Protein AF-0000000076531557 (afdb_homodimer)

Organism: Gulo gulo (NCBI:txid48420)

Radius of gyration: 22.62 Å; Cα contacts (8 Å, |Δi|>4): 477; chains: 2; bounding box: 57×67×46 Å

Structure (mmCIF, N/CA/C/O backbone):
data_AF-0000000076531557-model_v1
#
loop_
_entity.id
_entity.type
_entity.pdbx_description
1 polymer 'EXPERA domain-containing protein'
#
loop_
_atom_site.group_PDB
_atom_site.id
_atom_site.type_symbol
_atom_site.label_atom_id
_atom_site.label_alt_id
_atom_site.label_comp_id
_atom_site.label_asym_id
_atom_site.label_entity_id
_atom_site.label_seq_id
_atom_site.pdbx_PDB_ins_code
_atom_site.Cartn_x
_atom_site.Cartn_y
_atom_site.Cartn_z
_atom_site.occupancy
_atom_site.B_iso_or_equiv
_atom_site.auth_seq_id
_atom_site.auth_comp_id
_atom_site.auth_asym_id
_atom_site.auth_atom_id
_atom_site.pdbx_PDB_model_num
ATOM 1 N N . MET A 1 1 ? 28.25 -2.268 -2.994 1 77.38 1 MET A N 1
ATOM 2 C CA . MET A 1 1 ? 27.281 -1.419 -3.676 1 77.38 1 MET A CA 1
ATOM 3 C C . MET A 1 1 ? 26.266 -0.854 -2.689 1 77.38 1 MET A C 1
ATOM 5 O O . MET A 1 1 ? 26.094 0.363 -2.594 1 77.38 1 MET A O 1
ATOM 9 N N . CYS A 1 2 ? 25.719 -1.695 -1.823 1 78.5 2 CYS A N 1
ATOM 10 C CA . CYS A 1 2 ? 24.766 -1.213 -0.829 1 78.5 2 CYS A CA 1
ATOM 11 C C . CYS A 1 2 ? 25.422 -0.21 0.113 1 78.5 2 CYS A C 1
ATOM 13 O O . CYS A 1 2 ? 24.844 0.822 0.435 1 78.5 2 CYS A O 1
ATOM 15 N N . ALA A 1 3 ? 26.625 -0.501 0.45 1 83.69 3 ALA A N 1
ATOM 16 C CA . ALA A 1 3 ? 27.359 0.407 1.332 1 83.69 3 ALA A CA 1
ATOM 17 C C . ALA A 1 3 ? 27.656 1.729 0.631 1 83.69 3 ALA A C 1
ATOM 19 O O . ALA A 1 3 ? 27.562 2.797 1.24 1 83.69 3 ALA A O 1
ATOM 20 N N . ALA A 1 4 ? 28.016 1.609 -0.592 1 89.31 4 ALA A N 1
ATOM 21 C CA . ALA A 1 4 ? 28.297 2.814 -1.371 1 89.31 4 ALA A CA 1
ATOM 22 C C . ALA A 1 4 ? 27.047 3.678 -1.496 1 89.31 4 ALA A C 1
ATOM 24 O O . ALA A 1 4 ? 27.109 4.906 -1.408 1 89.31 4 ALA A O 1
ATOM 25 N N . LEU A 1 5 ? 25.953 3.111 -1.648 1 90.19 5 LEU A N 1
ATOM 26 C CA . LEU A 1 5 ? 24.688 3.85 -1.763 1 90.19 5 LEU A CA 1
ATOM 27 C C . LEU A 1 5 ? 24.312 4.48 -0.428 1 90.19 5 LEU A C 1
ATOM 29 O O . LEU A 1 5 ? 23.781 5.59 -0.391 1 90.19 5 LEU A O 1
ATOM 33 N N . LEU A 1 6 ? 24.594 3.703 0.575 1 90.88 6 LEU A N 1
ATOM 34 C CA . LEU A 1 6 ? 24.328 4.254 1.899 1 90.88 6 LEU A CA 1
ATOM 35 C C . LEU A 1 6 ? 25.188 5.488 2.156 1 90.88 6 LEU A C 1
ATOM 37 O O . LEU A 1 6 ? 24.688 6.5 2.662 1 90.88 6 LEU A O 1
ATOM 41 N N . LEU A 1 7 ? 26.438 5.387 1.773 1 94.31 7 LEU A N 1
ATOM 42 C CA . LEU A 1 7 ? 27.344 6.52 1.943 1 94.31 7 LEU A CA 1
ATOM 43 C C . LEU A 1 7 ? 26.906 7.699 1.083 1 94.31 7 LEU A C 1
ATOM 45 O O . LEU A 1 7 ? 26.938 8.844 1.533 1 94.31 7 LEU A O 1
ATOM 49 N N . ALA A 1 8 ? 26.547 7.434 -0.073 1 94.88 8 ALA A N 1
ATOM 50 C CA . ALA A 1 8 ? 26.062 8.484 -0.964 1 94.88 8 ALA A CA 1
ATOM 51 C C . ALA A 1 8 ? 24.781 9.125 -0.413 1 94.88 8 ALA A C 1
ATOM 53 O O . ALA A 1 8 ? 24.625 10.344 -0.457 1 94.88 8 ALA A O 1
ATOM 54 N N . GLY A 1 9 ? 23.859 8.312 0.083 1 94.88 9 GLY A N 1
ATOM 55 C CA . GLY A 1 9 ? 22.656 8.82 0.705 1 94.88 9 GLY A CA 1
ATOM 56 C C . GLY A 1 9 ? 22.922 9.695 1.915 1 94.88 9 GLY A C 1
ATOM 57 O O . GLY A 1 9 ? 22.297 10.742 2.088 1 94.88 9 GLY A O 1
ATOM 58 N N . CYS A 1 10 ? 23.891 9.266 2.65 1 95.38 10 CYS A N 1
ATOM 59 C CA . CYS A 1 10 ? 24.266 10.047 3.822 1 95.38 10 CYS A CA 1
ATOM 60 C C . CYS A 1 10 ? 24.844 11.391 3.418 1 95.38 10 CYS A C 1
ATOM 62 O O . CYS A 1 10 ? 24.453 12.43 3.955 1 95.38 10 CYS A O 1
ATOM 64 N N . ALA A 1 11 ? 25.734 11.359 2.486 1 96.44 11 ALA A N 1
ATOM 65 C CA . ALA A 1 11 ? 26.359 12.594 2.031 1 96.44 11 ALA A CA 1
ATOM 66 C C . ALA A 1 11 ? 25.328 13.562 1.447 1 96.44 11 ALA A C 1
ATOM 68 O O . ALA A 1 11 ? 25.312 14.742 1.794 1 96.44 11 ALA A O 1
ATOM 69 N N . LEU A 1 12 ? 24.453 13.086 0.653 1 96.56 12 LEU A N 1
ATOM 70 C CA . LEU A 1 12 ? 23.438 13.914 0.018 1 96.56 12 LEU A CA 1
ATOM 71 C C . LEU A 1 12 ? 22.438 14.43 1.049 1 96.56 12 LEU A C 1
ATOM 73 O O . LEU A 1 12 ? 22.078 15.609 1.037 1 96.56 12 LEU A O 1
ATOM 77 N N . GLY A 1 13 ? 22.031 13.539 1.882 1 96.62 13 GLY A N 1
ATOM 78 C CA . GLY A 1 13 ? 21.062 13.93 2.902 1 96.62 13 GLY A CA 1
ATOM 79 C C . GLY A 1 13 ? 21.594 14.984 3.85 1 96.62 13 GLY A C 1
ATOM 80 O O . GLY A 1 13 ? 20.891 15.93 4.195 1 96.62 13 GLY A O 1
ATOM 81 N N . LEU A 1 14 ? 22.844 14.789 4.223 1 96 14 LEU A N 1
ATOM 82 C CA . LEU A 1 14 ? 23.453 15.75 5.133 1 96 14 LEU A CA 1
ATOM 83 C C . LEU A 1 14 ? 23.656 17.094 4.445 1 96 14 LEU A C 1
ATOM 85 O O . LEU A 1 14 ? 23.5 18.141 5.07 1 96 14 LEU A O 1
ATOM 89 N N . ARG A 1 15 ? 23.953 17.062 3.246 1 97.19 15 ARG A N 1
ATOM 90 C CA . ARG A 1 15 ? 24.109 18.312 2.492 1 97.19 15 ARG A CA 1
ATOM 91 C C . ARG A 1 15 ? 22.781 19.047 2.348 1 97.19 15 ARG A C 1
ATOM 93 O O . ARG A 1 15 ? 22.703 20.25 2.566 1 97.19 15 ARG A O 1
ATOM 100 N N . LEU A 1 16 ? 21.75 18.344 2.059 1 96.25 16 LEU A N 1
ATOM 101 C CA . LEU A 1 16 ? 20.422 18.938 1.851 1 96.25 16 LEU A CA 1
ATOM 102 C C . LEU A 1 16 ? 19.812 19.375 3.174 1 96.25 16 LEU A C 1
ATOM 104 O O . LEU A 1 16 ? 18.938 20.266 3.195 1 96.25 16 LEU A O 1
ATOM 108 N N . GLY A 1 17 ? 20.25 18.75 4.168 1 95.19 17 GLY A N 1
ATOM 109 C CA . GLY A 1 17 ? 19.672 19.016 5.473 1 95.19 17 GLY A CA 1
ATOM 110 C C . GLY A 1 17 ? 20.422 20.094 6.242 1 95.19 17 GLY A C 1
ATOM 111 O O . GLY A 1 17 ? 20.141 20.328 7.418 1 95.19 17 GLY A O 1
ATOM 112 N N . ARG A 1 18 ? 21.344 20.734 5.57 1 94.31 18 ARG A N 1
ATOM 113 C CA . ARG A 1 18 ? 22.078 21.797 6.25 1 94.31 18 ARG A CA 1
ATOM 114 C C . ARG A 1 18 ? 21.141 22.891 6.75 1 94.31 18 ARG A C 1
ATOM 116 O O . ARG A 1 18 ? 20.297 23.375 5.996 1 94.31 18 ARG A O 1
ATOM 123 N N . GLY A 1 19 ? 21.203 23.188 8.047 1 93.06 19 GLY A N 1
ATOM 124 C CA . GLY A 1 19 ? 20.391 24.234 8.641 1 93.06 19 GLY A CA 1
ATOM 125 C C . GLY A 1 19 ? 19.062 23.719 9.18 1 93.06 19 GLY A C 1
ATOM 126 O O . GLY A 1 19 ? 18.266 24.484 9.734 1 93.06 19 GLY A O 1
ATOM 127 N N . ARG A 1 20 ? 18.844 22.516 8.961 1 94.12 20 ARG A N 1
ATOM 128 C CA . ARG A 1 20 ? 17.594 21.922 9.453 1 94.12 20 ARG A CA 1
ATOM 129 C C . ARG A 1 20 ? 17.828 21.219 10.789 1 94.12 20 ARG A C 1
ATOM 131 O O . ARG A 1 20 ? 18.969 21 11.195 1 94.12 20 ARG A O 1
ATOM 138 N N . GLY A 1 21 ? 16.781 20.891 11.484 1 94 21 GLY A N 1
ATOM 139 C CA . GLY A 1 21 ? 16.859 20.156 12.734 1 94 21 GLY A CA 1
ATOM 140 C C . GLY A 1 21 ? 17.328 18.734 12.547 1 94 21 GLY A C 1
ATOM 141 O O . GLY A 1 21 ? 17.312 18.203 11.43 1 94 21 GLY A O 1
ATOM 142 N N . PRO A 1 22 ? 17.75 18.078 13.57 1 94.75 22 PRO A N 1
ATOM 143 C CA . PRO A 1 22 ? 18.312 16.734 13.477 1 94.75 22 PRO A CA 1
ATOM 144 C C . PRO A 1 22 ? 17.328 15.711 12.922 1 94.75 22 PRO A C 1
ATOM 146 O O . PRO A 1 22 ? 17.719 14.805 12.195 1 94.75 22 PRO A O 1
ATOM 149 N N . ALA A 1 23 ? 16.109 15.836 13.352 1 94.12 23 ALA A N 1
ATOM 150 C CA . ALA A 1 23 ? 15.102 14.891 12.867 1 94.12 23 ALA A CA 1
ATOM 151 C C . ALA A 1 23 ? 14.953 14.977 11.352 1 94.12 23 ALA A C 1
ATOM 153 O O . ALA A 1 23 ? 14.977 13.953 10.656 1 94.12 23 ALA A O 1
ATOM 154 N N . ASP A 1 24 ? 14.836 16.172 10.875 1 96.06 24 ASP A N 1
ATOM 155 C CA . ASP A 1 24 ? 14.68 16.359 9.438 1 96.06 24 ASP A CA 1
ATOM 156 C C . ASP A 1 24 ? 15.938 15.945 8.688 1 96.06 24 ASP A C 1
ATOM 158 O O . ASP A 1 24 ? 15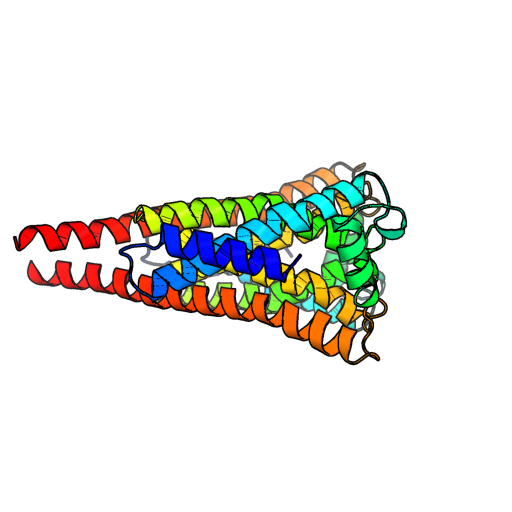.859 15.422 7.57 1 96.06 24 ASP A O 1
ATOM 162 N N . ARG A 1 25 ? 17.062 16.156 9.258 1 96.56 25 ARG A N 1
ATOM 163 C CA . ARG A 1 25 ? 18.312 15.727 8.641 1 96.56 25 ARG A CA 1
ATOM 164 C C . ARG A 1 25 ? 18.344 14.211 8.5 1 96.56 25 ARG A C 1
ATOM 166 O O . ARG A 1 25 ? 18.75 13.688 7.461 1 96.56 25 ARG A O 1
ATOM 173 N N . GLY A 1 26 ? 17.969 13.555 9.586 1 97.12 26 GLY A N 1
ATOM 174 C CA . GLY A 1 26 ? 17.906 12.102 9.531 1 97.12 26 GLY A CA 1
ATOM 175 C C . GLY A 1 26 ? 16.938 11.594 8.477 1 97.12 26 GLY A C 1
ATOM 176 O O . GLY A 1 26 ? 17.234 10.633 7.766 1 97.12 26 GLY A O 1
ATOM 177 N N . VAL A 1 27 ? 15.758 12.234 8.414 1 98.25 27 VAL A N 1
ATOM 178 C CA . VAL A 1 27 ? 14.758 11.852 7.426 1 98.25 27 VAL A CA 1
ATOM 179 C C . VAL A 1 27 ? 15.32 12.039 6.02 1 98.25 27 VAL A C 1
ATOM 181 O O . VAL A 1 27 ? 15.133 11.18 5.148 1 98.25 27 VAL A O 1
ATOM 184 N N . LEU A 1 28 ? 16.031 13.133 5.816 1 98.5 28 LEU A N 1
ATOM 185 C CA . LEU A 1 28 ? 16.594 13.422 4.5 1 98.5 28 LEU A CA 1
ATOM 186 C C . LEU A 1 28 ? 17.656 12.398 4.133 1 98.5 28 LEU A C 1
ATOM 188 O O . LEU A 1 28 ? 17.75 11.984 2.973 1 98.5 28 LEU A O 1
ATOM 192 N N . VAL A 1 29 ? 18.438 12.008 5.07 1 98.06 29 VAL A N 1
ATOM 193 C CA . VAL A 1 29 ? 19.438 10.969 4.828 1 98.06 29 VAL A CA 1
ATOM 194 C C . VAL A 1 29 ? 18.734 9.688 4.379 1 98.06 29 VAL A C 1
ATOM 196 O O . VAL A 1 29 ? 19.125 9.078 3.373 1 98.06 29 VAL A O 1
ATOM 199 N N . TRP A 1 30 ? 17.766 9.312 5.047 1 98.19 30 TRP A N 1
ATOM 200 C CA . TRP A 1 30 ? 17.031 8.102 4.699 1 98.19 30 TRP A CA 1
ATOM 201 C C . TRP A 1 30 ? 16.406 8.219 3.311 1 98.19 30 TRP A C 1
ATOM 203 O O . TRP A 1 30 ? 16.484 7.289 2.504 1 98.19 30 TRP A O 1
ATOM 213 N N . LEU A 1 31 ? 15.75 9.336 3.078 1 98.69 31 LEU A N 1
ATOM 214 C CA . LEU A 1 31 ? 15.031 9.523 1.82 1 98.69 31 LEU A CA 1
ATOM 215 C C . LEU A 1 31 ? 16 9.516 0.639 1 98.69 31 LEU A C 1
ATOM 217 O O . LEU A 1 31 ? 15.656 9.023 -0.44 1 98.69 31 LEU A O 1
ATOM 221 N N . CYS A 1 32 ? 17.141 10.094 0.848 1 98.25 32 CYS A N 1
ATOM 222 C CA . CYS A 1 32 ? 18.141 10.039 -0.21 1 98.25 32 CYS A CA 1
ATOM 223 C C . CYS A 1 32 ? 18.578 8.609 -0.476 1 98.25 32 CYS A C 1
ATOM 225 O O . CYS A 1 32 ? 18.656 8.18 -1.629 1 98.25 32 CYS A O 1
ATOM 227 N N . TYR A 1 33 ? 18.922 7.926 0.538 1 97.81 33 TYR A N 1
ATOM 228 C CA . TYR A 1 33 ? 19.266 6.512 0.4 1 97.81 33 TYR A CA 1
ATOM 229 C C . TYR A 1 33 ? 18.125 5.738 -0.248 1 97.81 33 TYR A C 1
ATOM 231 O O . TYR A 1 33 ? 18.344 4.918 -1.14 1 97.81 33 TYR A O 1
ATOM 239 N N . ASP A 1 34 ? 16.953 5.973 0.203 1 98 34 ASP A N 1
ATOM 240 C CA . ASP A 1 34 ? 15.734 5.355 -0.301 1 98 34 ASP A CA 1
ATOM 241 C C . ASP A 1 34 ? 15.586 5.57 -1.806 1 98 34 ASP A C 1
ATOM 243 O O . ASP A 1 34 ? 15.398 4.617 -2.561 1 98 34 ASP A O 1
ATOM 247 N N . ALA A 1 35 ? 15.648 6.785 -2.205 1 98.19 35 ALA A N 1
ATOM 248 C CA . ALA A 1 35 ? 15.555 7.117 -3.623 1 98.19 35 ALA A CA 1
ATOM 249 C C . ALA A 1 35 ? 16.641 6.406 -4.43 1 98.19 35 ALA A C 1
ATOM 251 O O . ALA A 1 35 ? 16.375 5.875 -5.508 1 98.19 35 ALA A O 1
ATOM 252 N N . LEU A 1 36 ? 17.828 6.387 -3.908 1 97.5 36 LEU A N 1
ATOM 253 C CA . LEU A 1 36 ? 18.938 5.734 -4.59 1 97.5 36 LEU A CA 1
ATOM 254 C C . LEU A 1 36 ? 18.688 4.242 -4.746 1 97.5 36 LEU A C 1
ATOM 256 O O . LEU A 1 36 ? 18.938 3.668 -5.805 1 97.5 36 LEU A O 1
ATOM 260 N N . VAL A 1 37 ? 18.188 3.625 -3.754 1 96.62 37 VAL A N 1
ATOM 261 C CA . VAL A 1 37 ? 17.891 2.197 -3.818 1 96.62 37 VAL A CA 1
ATOM 262 C C . VAL A 1 37 ? 16.828 1.94 -4.883 1 96.62 37 VAL A C 1
ATOM 264 O O . VAL A 1 37 ? 16.953 1.026 -5.699 1 96.62 37 VAL A O 1
ATOM 267 N N . HIS A 1 38 ? 15.766 2.729 -4.922 1 97.88 38 HIS A N 1
ATOM 268 C CA . HIS A 1 38 ? 14.672 2.523 -5.863 1 97.88 38 HIS A CA 1
ATOM 269 C C . HIS A 1 38 ? 15.141 2.727 -7.301 1 97.88 38 HIS A C 1
ATOM 271 O O . HIS A 1 38 ? 14.859 1.9 -8.172 1 97.88 38 HIS A O 1
ATOM 277 N N . PHE A 1 39 ? 15.891 3.695 -7.512 1 97.69 39 PHE A N 1
ATOM 278 C CA . PHE A 1 39 ? 16.219 4.023 -8.891 1 97.69 39 PHE A CA 1
ATOM 279 C C . PHE A 1 39 ? 17.484 3.285 -9.336 1 97.69 39 PHE A C 1
ATOM 281 O O . PHE A 1 39 ? 17.531 2.74 -10.438 1 97.69 39 PHE A O 1
ATOM 288 N N . ALA A 1 40 ? 18.531 3.213 -8.508 1 96 40 ALA A N 1
ATOM 289 C CA . ALA A 1 40 ? 19.844 2.709 -8.938 1 96 40 ALA A CA 1
ATOM 290 C C . ALA A 1 40 ? 19.938 1.199 -8.742 1 96 40 ALA A C 1
ATOM 292 O O . ALA A 1 40 ? 20.719 0.528 -9.422 1 96 40 ALA A O 1
ATOM 293 N N . LEU A 1 41 ? 19.156 0.646 -7.887 1 95.69 41 LEU A N 1
ATOM 294 C CA . LEU A 1 41 ? 19.203 -0.797 -7.676 1 95.69 41 LEU A CA 1
ATOM 295 C C . LEU A 1 41 ? 17.953 -1.471 -8.242 1 95.69 41 LEU A C 1
ATOM 297 O O . LEU A 1 41 ? 18.062 -2.322 -9.133 1 95.69 41 LEU A O 1
ATOM 301 N N . GLU A 1 42 ? 16.844 -1.047 -7.824 1 96.81 42 GLU A N 1
ATOM 302 C CA . GLU A 1 42 ? 15.602 -1.715 -8.227 1 96.81 42 GLU A CA 1
ATOM 303 C C . GLU A 1 42 ? 15.25 -1.386 -9.672 1 96.81 42 GLU A C 1
ATOM 305 O O . GLU A 1 42 ? 14.656 -2.209 -10.375 1 96.81 42 GLU A O 1
ATOM 310 N N . GLY A 1 43 ? 15.57 -0.173 -10.055 1 97.5 43 GLY A N 1
ATOM 311 C CA . GLY A 1 43 ? 15.352 0.18 -11.453 1 97.5 43 GLY A CA 1
ATOM 312 C C . GLY A 1 43 ? 16.016 -0.785 -12.422 1 97.5 43 GLY A C 1
ATOM 313 O O . GLY A 1 43 ? 15.344 -1.397 -13.25 1 97.5 43 GLY A O 1
ATOM 314 N N . PRO A 1 44 ? 17.312 -0.968 -12.281 1 96.38 44 PRO A N 1
ATOM 315 C CA . PRO A 1 44 ? 18 -1.928 -13.148 1 96.38 44 PRO A CA 1
ATOM 316 C C . PRO A 1 44 ? 17.469 -3.352 -12.984 1 96.38 44 PRO A C 1
ATOM 318 O O . PRO A 1 44 ? 17.438 -4.109 -13.961 1 96.38 44 PRO A O 1
ATOM 321 N N . PHE A 1 45 ? 17.125 -3.727 -11.828 1 97.12 45 PHE A N 1
ATOM 322 C CA . PHE A 1 45 ? 16.5 -5.035 -11.641 1 97.12 45 PHE A CA 1
ATOM 323 C C . PHE A 1 45 ? 15.281 -5.188 -12.539 1 97.12 45 PHE A C 1
ATOM 325 O O . PHE A 1 45 ? 15.125 -6.203 -13.219 1 97.12 45 PHE A O 1
ATOM 332 N N . VAL A 1 46 ? 14.383 -4.18 -12.492 1 97.56 46 VAL A N 1
ATOM 333 C CA . VAL A 1 46 ? 13.172 -4.219 -13.297 1 97.56 46 VAL A CA 1
ATOM 334 C C . VAL A 1 46 ? 13.539 -4.301 -14.781 1 97.56 46 VAL A C 1
ATOM 336 O O . VAL A 1 46 ? 12.992 -5.125 -15.516 1 97.56 46 VAL A O 1
ATOM 339 N N . TYR A 1 47 ? 14.469 -3.496 -15.195 1 96.81 47 TYR A N 1
ATOM 340 C CA . TYR A 1 47 ? 14.906 -3.502 -16.578 1 96.81 47 TYR A CA 1
ATOM 341 C C . TYR A 1 47 ? 15.438 -4.875 -16.984 1 96.81 47 TYR A C 1
ATOM 343 O O . TYR A 1 47 ? 15 -5.445 -17.984 1 96.81 47 TYR A O 1
ATOM 351 N N . LEU A 1 48 ? 16.312 -5.473 -16.188 1 95.69 48 LEU A N 1
ATOM 352 C CA . LEU A 1 48 ? 16.938 -6.75 -16.5 1 95.69 48 LEU A CA 1
ATOM 353 C C . LEU A 1 48 ? 15.914 -7.875 -16.5 1 95.69 48 LEU A C 1
ATOM 355 O O . LEU A 1 48 ? 16.031 -8.844 -17.25 1 95.69 48 LEU A O 1
ATOM 359 N N . SER A 1 49 ? 14.898 -7.73 -15.688 1 95.19 49 SER A N 1
ATOM 360 C CA . SER A 1 49 ? 13.844 -8.742 -15.617 1 95.19 49 SER A CA 1
ATOM 361 C C . SER A 1 49 ? 13.016 -8.766 -16.891 1 95.19 49 SER A C 1
ATOM 363 O O . SER A 1 49 ? 12.469 -9.805 -17.266 1 95.19 49 SER A O 1
ATOM 365 N N . PHE A 1 50 ? 12.93 -7.648 -17.609 1 94.25 50 PHE A N 1
ATOM 366 C CA . PHE A 1 50 ? 12.109 -7.578 -18.812 1 94.25 50 PHE A CA 1
ATOM 367 C C . PHE A 1 50 ? 12.906 -8.023 -20.047 1 94.25 50 PHE A C 1
ATOM 369 O O . PHE A 1 50 ? 12.336 -8.539 -21 1 94.25 50 PHE A O 1
ATOM 376 N N . VAL A 1 51 ? 14.195 -7.863 -19.984 1 93.56 51 VAL A N 1
ATOM 377 C CA . VAL A 1 51 ? 14.984 -8.164 -21.172 1 93.56 51 VAL A CA 1
ATOM 378 C C . VAL A 1 51 ? 15.531 -9.586 -21.078 1 93.56 51 VAL A C 1
ATOM 380 O O . VAL A 1 51 ? 16.047 -10.125 -22.062 1 93.56 51 VAL A O 1
ATOM 383 N N . GLY A 1 52 ? 15.422 -10.227 -19.953 1 89.69 52 GLY A N 1
ATOM 384 C CA . GLY A 1 52 ? 15.883 -11.586 -19.734 1 89.69 52 GLY A CA 1
ATOM 385 C C . GLY A 1 52 ? 15.781 -12.016 -18.281 1 89.69 52 GLY A C 1
ATOM 386 O O . GLY A 1 52 ? 14.836 -11.648 -17.578 1 89.69 52 GLY A O 1
ATOM 387 N N . ASN A 1 53 ? 16.734 -12.953 -17.953 1 89.38 53 ASN A N 1
ATOM 388 C CA . ASN A 1 53 ? 16.844 -13.383 -16.562 1 89.38 53 ASN A CA 1
ATOM 389 C C . ASN A 1 53 ? 18.109 -12.859 -15.898 1 89.38 53 ASN A C 1
ATOM 391 O O . ASN A 1 53 ? 19.172 -12.789 -16.531 1 89.38 53 ASN A O 1
ATOM 395 N N . ILE A 1 54 ? 17.938 -12.43 -14.648 1 92.81 54 ILE A N 1
ATOM 396 C CA . ILE A 1 54 ? 19.078 -11.953 -13.867 1 92.81 54 ILE A CA 1
ATOM 397 C C . ILE A 1 54 ? 20.156 -13.031 -13.797 1 92.81 54 ILE A C 1
ATOM 399 O O . ILE A 1 54 ? 21.344 -12.727 -13.844 1 92.81 54 ILE A O 1
ATOM 403 N N . ALA A 1 55 ? 19.781 -14.242 -13.75 1 92.62 55 ALA A N 1
ATOM 404 C CA . ALA A 1 55 ? 20.703 -15.375 -13.656 1 92.62 55 ALA A CA 1
ATOM 405 C C . ALA A 1 55 ? 21.672 -15.398 -14.836 1 92.62 55 ALA A C 1
ATOM 407 O O . ALA A 1 55 ? 22.812 -15.836 -14.703 1 92.62 55 ALA A O 1
ATOM 408 N N . ASP A 1 56 ? 21.281 -14.812 -15.961 1 93.12 56 ASP A N 1
ATOM 409 C CA . ASP A 1 56 ? 22.078 -14.875 -17.188 1 93.12 56 ASP A CA 1
ATOM 410 C C . ASP A 1 56 ? 22.688 -13.516 -17.516 1 93.12 56 ASP A C 1
ATOM 412 O O . ASP A 1 56 ? 23.359 -13.352 -18.531 1 93.12 56 ASP A O 1
ATOM 416 N N . SER A 1 57 ? 22.391 -12.594 -16.734 1 91.69 57 SER A N 1
ATOM 417 C CA . SER A 1 57 ? 22.875 -11.242 -16.984 1 91.69 57 SER A CA 1
ATOM 418 C C . SER A 1 57 ? 24.266 -11.039 -16.406 1 91.69 57 SER A C 1
ATOM 420 O O . SER A 1 57 ? 24.719 -11.812 -15.562 1 91.69 57 SER A O 1
ATOM 422 N N . GLU A 1 58 ? 24.969 -10.016 -16.984 1 92 58 GLU A N 1
ATOM 423 C CA . GLU A 1 58 ? 26.328 -9.688 -16.531 1 92 58 GLU A CA 1
ATOM 424 C C . GLU A 1 58 ? 26.406 -8.258 -16 1 92 58 GLU A C 1
ATOM 426 O O . GLU A 1 58 ? 25.5 -7.457 -16.234 1 92 58 GLU A O 1
ATOM 431 N N . GLY A 1 59 ? 27.531 -8.094 -15.203 1 91.62 59 GLY A N 1
ATOM 432 C CA . GLY A 1 59 ? 27.75 -6.762 -14.664 1 91.62 59 GLY A CA 1
ATOM 433 C C . GLY A 1 59 ? 27.578 -6.695 -13.156 1 91.62 59 GLY A C 1
ATOM 434 O O . GLY A 1 59 ? 27.141 -7.664 -12.531 1 91.62 59 GLY A O 1
ATOM 435 N N . LEU A 1 60 ? 27.906 -5.516 -12.633 1 89.94 60 LEU A N 1
ATOM 436 C CA . LEU A 1 60 ? 27.953 -5.324 -11.188 1 89.94 60 LEU A CA 1
ATOM 437 C C . LEU A 1 60 ? 26.547 -5.422 -10.586 1 89.94 60 LEU A C 1
ATOM 439 O O . LEU A 1 60 ? 26.359 -6.098 -9.57 1 89.94 60 LEU A O 1
ATOM 443 N N . ILE A 1 61 ? 25.609 -4.871 -11.219 1 91.12 61 ILE A N 1
ATOM 444 C CA . ILE A 1 61 ? 24.234 -4.848 -10.703 1 91.12 61 ILE A CA 1
ATOM 445 C C . ILE A 1 61 ? 23.641 -6.254 -10.75 1 91.12 61 ILE A C 1
ATOM 447 O O . ILE A 1 61 ? 23 -6.695 -9.797 1 91.12 61 ILE A O 1
ATOM 451 N N . ALA A 1 62 ? 23.859 -6.922 -11.836 1 94 62 ALA A N 1
ATOM 452 C CA . ALA A 1 62 ? 23.391 -8.305 -11.953 1 94 62 ALA A CA 1
ATOM 453 C C . ALA A 1 62 ? 24.031 -9.188 -10.875 1 94 62 ALA A C 1
ATOM 455 O O . ALA A 1 62 ? 23.359 -10.047 -10.305 1 94 62 ALA A O 1
ATOM 456 N N . SER A 1 63 ? 25.281 -8.969 -10.656 1 94.69 63 SER A N 1
ATOM 457 C CA . SER A 1 63 ? 25.984 -9.758 -9.656 1 94.69 63 SER A CA 1
ATOM 458 C C . SER A 1 63 ? 25.406 -9.539 -8.266 1 94.69 63 SER A C 1
ATOM 460 O O . SER A 1 63 ? 25.312 -10.477 -7.469 1 94.69 63 SER A O 1
ATOM 462 N N . LEU A 1 64 ? 25.016 -8.352 -8 1 93.75 64 LEU A N 1
ATOM 463 C CA . LEU A 1 64 ? 24.391 -8.031 -6.727 1 93.75 64 LEU A CA 1
ATOM 464 C C . LEU A 1 64 ? 23.078 -8.797 -6.562 1 93.75 64 LEU A C 1
ATOM 466 O O . LEU A 1 64 ? 22.828 -9.398 -5.516 1 93.75 64 LEU A O 1
ATOM 470 N N . TRP A 1 65 ? 22.266 -8.812 -7.57 1 95.19 65 TRP A N 1
ATOM 471 C CA . TRP A 1 65 ? 20.953 -9.477 -7.492 1 95.19 65 TRP A CA 1
ATOM 472 C C . TRP A 1 65 ? 21.109 -10.992 -7.535 1 95.19 65 TRP A C 1
ATOM 474 O O . TRP A 1 65 ? 20.312 -11.719 -6.949 1 95.19 65 TRP A O 1
ATOM 484 N N . LYS A 1 66 ? 22.188 -11.484 -8.195 1 95.69 66 LYS A N 1
ATOM 485 C CA . LYS A 1 66 ? 22.484 -12.914 -8.133 1 95.69 66 LYS A CA 1
ATOM 486 C C . LYS A 1 66 ? 22.828 -13.344 -6.711 1 95.69 66 LYS A C 1
ATOM 488 O O . LYS A 1 66 ? 22.406 -14.406 -6.262 1 95.69 66 LYS A O 1
ATOM 493 N N . GLU A 1 67 ? 23.594 -12.477 -6.098 1 94.44 67 GLU A N 1
ATOM 494 C CA . GLU A 1 67 ? 23.906 -12.75 -4.699 1 94.44 67 GLU A CA 1
ATOM 495 C C . GLU A 1 67 ? 22.641 -12.766 -3.844 1 94.44 67 GLU A C 1
ATOM 497 O O . GLU A 1 67 ? 22.422 -13.68 -3.047 1 94.44 67 GLU A O 1
ATOM 502 N N . TYR A 1 68 ? 21.797 -11.812 -4 1 94.75 68 TYR A N 1
ATOM 503 C CA . TYR A 1 68 ? 20.547 -11.758 -3.238 1 94.75 68 TYR A CA 1
ATOM 504 C C . TYR A 1 68 ? 19.641 -12.914 -3.623 1 94.75 68 TYR A C 1
ATOM 506 O O . TYR A 1 68 ? 18.859 -13.406 -2.793 1 94.75 68 TYR A O 1
ATOM 514 N N . GLY A 1 69 ? 19.766 -13.32 -4.848 1 96.06 69 GLY A N 1
ATOM 515 C CA . GLY A 1 69 ? 18.984 -14.438 -5.336 1 96.06 69 GLY A CA 1
ATOM 516 C C . GLY A 1 69 ? 19.281 -15.734 -4.602 1 96.06 69 GLY A C 1
ATOM 517 O O . GLY A 1 69 ? 18.453 -16.656 -4.602 1 96.06 69 GLY A O 1
ATOM 518 N N . LYS A 1 70 ? 20.391 -15.812 -3.994 1 96 70 LYS A N 1
ATOM 519 C CA . LYS A 1 70 ? 20.719 -16.969 -3.17 1 96 70 LYS A CA 1
ATOM 520 C C . LYS A 1 70 ? 19.828 -17.031 -1.925 1 96 70 LYS A C 1
ATOM 522 O O . LYS A 1 70 ? 19.578 -18.109 -1.38 1 96 70 LYS A O 1
ATOM 527 N N . ALA A 1 71 ? 19.359 -15.875 -1.502 1 96.69 71 ALA A N 1
ATOM 528 C CA . ALA A 1 71 ? 18.469 -15.789 -0.346 1 96.69 71 ALA A CA 1
ATOM 529 C C . ALA A 1 71 ? 17.016 -15.891 -0.77 1 96.69 71 ALA A C 1
ATOM 531 O O . ALA A 1 71 ? 16.203 -16.5 -0.076 1 96.69 71 ALA A O 1
ATOM 532 N N . ASP A 1 72 ? 16.672 -15.359 -1.858 1 97.62 72 ASP A N 1
ATOM 533 C CA . ASP A 1 72 ? 15.336 -15.344 -2.439 1 97.62 72 ASP A CA 1
ATOM 534 C C . ASP A 1 72 ? 15.391 -15.609 -3.943 1 97.62 72 ASP A C 1
ATOM 536 O O . ASP A 1 72 ? 15.617 -14.688 -4.734 1 97.62 72 ASP A O 1
ATOM 540 N N . ALA A 1 73 ? 15.07 -16.797 -4.332 1 96.56 73 ALA A N 1
ATOM 541 C CA . ALA A 1 73 ? 15.266 -17.281 -5.699 1 96.56 73 ALA A CA 1
ATOM 542 C C . ALA A 1 73 ? 14.383 -16.516 -6.684 1 96.56 73 ALA A C 1
ATOM 544 O O . ALA A 1 73 ? 14.664 -16.484 -7.883 1 96.56 73 ALA A O 1
ATOM 545 N N . ARG A 1 74 ? 13.328 -15.836 -6.211 1 96.88 74 ARG A N 1
ATOM 546 C CA . ARG A 1 74 ? 12.406 -15.125 -7.082 1 96.88 74 ARG A CA 1
ATOM 547 C C . ARG A 1 74 ? 13.07 -13.898 -7.699 1 96.88 74 ARG A C 1
ATOM 549 O O . ARG A 1 74 ? 12.57 -13.328 -8.672 1 96.88 74 ARG A O 1
ATOM 556 N N . TRP A 1 75 ? 14.172 -13.5 -7.176 1 96.19 75 TRP A N 1
ATOM 557 C CA . TRP A 1 75 ? 14.891 -12.336 -7.684 1 96.19 75 TRP A CA 1
ATOM 558 C C . TRP A 1 75 ? 15.852 -12.727 -8.805 1 96.19 75 TRP A C 1
ATOM 560 O O . TRP A 1 75 ? 16.469 -11.867 -9.43 1 96.19 75 TRP A O 1
ATOM 570 N N . LEU A 1 76 ? 15.938 -14.078 -9.07 1 95.19 76 LEU A N 1
ATOM 571 C CA . LEU A 1 76 ? 16.812 -14.562 -10.133 1 95.19 76 LEU A CA 1
ATOM 572 C C . LEU A 1 76 ? 16.031 -14.758 -11.43 1 95.19 76 LEU A C 1
ATOM 574 O O . LEU A 1 76 ? 16.578 -14.547 -12.516 1 95.19 76 LEU A O 1
ATOM 578 N N . TYR A 1 77 ? 14.844 -15.219 -11.234 1 92 77 TYR A N 1
ATOM 579 C CA . TYR A 1 77 ? 13.984 -15.508 -12.375 1 92 77 TYR A CA 1
ATOM 580 C C . TYR A 1 77 ? 12.75 -14.625 -12.367 1 92 77 TYR A C 1
ATOM 582 O O . TYR A 1 77 ? 12.422 -14.008 -11.344 1 92 77 TYR A O 1
ATOM 590 N N . PHE A 1 78 ? 12.141 -14.484 -13.445 1 93 78 PHE A N 1
ATOM 591 C CA . PHE A 1 78 ? 10.992 -13.586 -13.562 1 93 78 PHE A CA 1
ATOM 592 C C . PHE A 1 78 ? 9.844 -14.062 -12.695 1 93 78 PHE A C 1
ATOM 594 O O . PHE A 1 78 ? 9.258 -15.125 -12.953 1 93 78 PHE A O 1
ATOM 601 N N . ASP A 1 79 ? 9.625 -13.32 -11.68 1 96.5 79 ASP A N 1
ATOM 602 C CA . ASP A 1 79 ? 8.461 -13.5 -10.828 1 96.5 79 ASP A CA 1
ATOM 603 C C . ASP A 1 79 ? 7.492 -12.32 -10.969 1 96.5 79 ASP A C 1
ATOM 605 O O . ASP A 1 79 ? 7.828 -11.188 -10.609 1 96.5 79 ASP A O 1
ATOM 609 N N . PRO A 1 80 ? 6.297 -12.602 -11.422 1 97.06 80 PRO A N 1
ATOM 610 C CA . PRO A 1 80 ? 5.402 -11.492 -11.758 1 97.06 80 PRO A CA 1
ATOM 611 C C . PRO A 1 80 ? 5 -10.672 -10.531 1 97.06 80 PRO A C 1
ATOM 613 O O . PRO A 1 80 ? 4.762 -9.469 -10.648 1 97.06 80 PRO A O 1
ATOM 616 N N . THR A 1 81 ? 4.859 -11.297 -9.383 1 97.94 81 THR A N 1
ATOM 617 C CA . THR A 1 81 ? 4.516 -10.57 -8.164 1 97.94 81 THR A CA 1
ATOM 618 C C . THR A 1 81 ? 5.641 -9.617 -7.762 1 97.94 81 THR A C 1
ATOM 620 O O . THR A 1 81 ? 5.398 -8.438 -7.516 1 97.94 81 THR A O 1
ATOM 623 N N . ILE A 1 82 ? 6.875 -10.102 -7.754 1 98.12 82 ILE A N 1
ATOM 624 C CA . ILE A 1 82 ? 8.031 -9.305 -7.355 1 98.12 82 ILE A CA 1
ATOM 625 C C . ILE A 1 82 ? 8.258 -8.188 -8.375 1 98.12 82 ILE A C 1
ATOM 627 O O . ILE A 1 82 ? 8.461 -7.027 -7.996 1 98.12 82 ILE A O 1
ATOM 631 N N . VAL A 1 83 ? 8.211 -8.547 -9.617 1 97.94 83 VAL A N 1
ATOM 632 C CA . VAL A 1 83 ? 8.461 -7.551 -10.656 1 97.94 83 VAL A CA 1
ATOM 633 C C . VAL A 1 83 ? 7.387 -6.469 -10.602 1 97.94 83 VAL A C 1
ATOM 635 O O . VAL A 1 83 ? 7.691 -5.277 -10.719 1 97.94 83 VAL A O 1
ATOM 638 N N . SER A 1 84 ? 6.109 -6.859 -10.445 1 98.19 84 SER A N 1
ATOM 639 C CA . SER A 1 84 ? 5.02 -5.895 -10.336 1 98.19 84 SER A CA 1
ATOM 640 C C . SER A 1 84 ? 5.25 -4.938 -9.164 1 98.19 84 SER A C 1
ATOM 642 O O . SER A 1 84 ? 5.035 -3.73 -9.297 1 98.19 84 SER A O 1
ATOM 644 N N . LEU A 1 85 ? 5.613 -5.461 -8.094 1 97.94 85 LEU A N 1
ATOM 645 C CA . LEU A 1 85 ? 5.902 -4.684 -6.891 1 97.94 85 LEU A CA 1
ATOM 646 C C . LEU A 1 85 ? 7.035 -3.695 -7.145 1 97.94 85 LEU A C 1
ATOM 648 O O . LEU A 1 85 ? 6.945 -2.529 -6.758 1 97.94 85 LEU A O 1
ATOM 652 N N . GLU A 1 86 ? 8.078 -4.121 -7.805 1 98.12 86 GLU A N 1
ATOM 653 C CA . GLU A 1 86 ? 9.273 -3.303 -8 1 98.12 86 GLU A CA 1
ATOM 654 C C . GLU A 1 86 ? 9.023 -2.199 -9.023 1 98.12 86 GLU A C 1
ATOM 656 O O . GLU A 1 86 ? 9.594 -1.11 -8.922 1 98.12 86 GLU A O 1
ATOM 661 N N . ILE A 1 87 ? 8.18 -2.51 -9.938 1 98.5 87 ILE A N 1
ATOM 662 C CA . ILE A 1 87 ? 7.785 -1.441 -10.852 1 98.5 87 ILE A CA 1
ATOM 663 C C . ILE A 1 87 ? 7.164 -0.292 -10.062 1 98.5 87 ILE A C 1
ATOM 665 O O . ILE A 1 87 ? 7.504 0.874 -10.273 1 98.5 87 ILE A O 1
ATOM 669 N N . LEU A 1 88 ? 6.285 -0.648 -9.18 1 98 88 LEU A N 1
ATOM 670 C CA . LEU A 1 88 ? 5.613 0.361 -8.367 1 98 88 LEU A CA 1
ATOM 671 C C . LEU A 1 88 ? 6.613 1.095 -7.473 1 98 88 LEU A C 1
ATOM 673 O O . LEU A 1 88 ? 6.516 2.311 -7.297 1 98 88 LEU A O 1
ATOM 677 N N . THR A 1 89 ? 7.559 0.402 -6.902 1 97.94 89 THR A N 1
ATOM 678 C CA . THR A 1 89 ? 8.539 1.012 -6.016 1 97.94 89 THR A CA 1
ATOM 679 C C . THR A 1 89 ? 9.453 1.96 -6.793 1 97.94 89 THR A C 1
ATOM 681 O O . THR A 1 89 ? 9.789 3.043 -6.305 1 97.94 89 THR A O 1
ATOM 684 N N . VAL A 1 90 ? 9.828 1.55 -7.938 1 98.44 90 VAL A N 1
ATOM 685 C CA . VAL A 1 90 ? 10.727 2.371 -8.742 1 98.44 90 VAL A CA 1
ATOM 686 C C . VAL A 1 90 ? 9.992 3.625 -9.219 1 98.44 90 VAL A C 1
ATOM 688 O O . VAL A 1 90 ? 10.469 4.742 -9.016 1 98.44 90 VAL A O 1
ATOM 691 N N . VAL A 1 91 ? 8.82 3.461 -9.742 1 98.31 91 VAL A N 1
ATOM 692 C CA . VAL A 1 91 ? 8.133 4.566 -10.398 1 98.31 91 VAL A CA 1
ATOM 693 C C . VAL A 1 91 ? 7.449 5.441 -9.352 1 98.31 91 VAL A C 1
ATOM 695 O O . VAL A 1 91 ? 7.676 6.656 -9.305 1 98.31 91 VAL A O 1
ATOM 698 N N . LEU A 1 92 ? 6.711 4.789 -8.508 1 98.56 92 LEU A N 1
ATOM 699 C CA . LEU A 1 92 ? 5.91 5.574 -7.574 1 98.56 92 LEU A CA 1
ATOM 700 C C . LEU A 1 92 ? 6.719 5.934 -6.332 1 98.56 92 LEU A C 1
ATOM 702 O O . LEU A 1 92 ? 6.879 7.113 -6.012 1 98.56 92 LEU A O 1
ATOM 706 N N . ASP A 1 93 ? 7.262 4.973 -5.629 1 98.69 93 ASP A N 1
ATOM 707 C CA . ASP A 1 93 ? 7.965 5.238 -4.379 1 98.69 93 ASP A CA 1
ATOM 708 C C . ASP A 1 93 ? 9.195 6.105 -4.613 1 98.69 93 ASP A C 1
ATOM 710 O O . ASP A 1 93 ? 9.477 7.023 -3.84 1 98.69 93 ASP A O 1
ATOM 714 N N . GLY A 1 94 ? 9.977 5.738 -5.641 1 98.69 94 GLY A N 1
ATOM 715 C CA . GLY A 1 94 ? 11.117 6.582 -5.965 1 98.69 94 GLY A CA 1
ATOM 716 C C . GLY A 1 94 ? 10.742 8.031 -6.203 1 98.69 94 GLY A C 1
ATOM 717 O O . GLY A 1 94 ? 11.375 8.938 -5.664 1 98.69 94 GLY A O 1
ATOM 718 N N . SER A 1 95 ? 9.711 8.266 -6.98 1 98.81 95 SER A N 1
ATOM 719 C CA . SER A 1 95 ? 9.25 9.617 -7.273 1 98.81 95 SER A CA 1
ATOM 720 C C . SER A 1 95 ? 8.75 10.32 -6.016 1 98.81 95 SER A C 1
ATOM 722 O O . SER A 1 95 ? 9.055 11.492 -5.785 1 98.81 95 SER A O 1
ATOM 724 N N . LEU A 1 96 ? 7.992 9.617 -5.246 1 98.88 96 LEU A N 1
ATOM 725 C CA . LEU A 1 96 ? 7.488 10.172 -3.996 1 98.88 96 LEU A CA 1
ATOM 726 C C . LEU A 1 96 ? 8.641 10.594 -3.086 1 98.88 96 LEU A C 1
ATOM 728 O O . LEU A 1 96 ? 8.562 11.633 -2.428 1 98.88 96 LEU A O 1
ATOM 732 N N . ALA A 1 97 ? 9.68 9.758 -3.029 1 98.81 97 ALA A N 1
ATOM 733 C CA . ALA A 1 97 ? 10.836 10.086 -2.199 1 98.81 97 ALA A CA 1
ATOM 734 C C . ALA A 1 97 ? 11.484 11.391 -2.646 1 98.81 97 ALA A C 1
ATOM 736 O O . ALA A 1 97 ? 11.812 12.25 -1.818 1 98.81 97 ALA A O 1
ATOM 737 N N . LEU A 1 98 ? 11.617 11.578 -3.896 1 98.75 98 LEU A N 1
ATOM 738 C CA . LEU A 1 98 ? 12.227 12.789 -4.422 1 98.75 98 LEU A CA 1
ATOM 739 C C . LEU A 1 98 ? 11.367 14.008 -4.113 1 98.75 98 LEU A C 1
ATOM 741 O O . LEU A 1 98 ? 11.875 15.039 -3.666 1 98.75 98 LEU A O 1
ATOM 745 N N . VAL A 1 99 ? 10.086 13.914 -4.355 1 98.81 99 VAL A N 1
ATOM 746 C CA . VAL A 1 99 ? 9.188 15.047 -4.117 1 98.81 99 VAL A CA 1
ATOM 747 C C . VAL A 1 99 ? 9.117 15.336 -2.619 1 98.81 99 VAL A C 1
ATOM 749 O O . VAL A 1 99 ? 9 16.5 -2.215 1 98.81 99 VAL A O 1
ATOM 752 N N . LEU A 1 100 ? 9.188 14.305 -1.836 1 98.81 100 LEU A N 1
ATOM 753 C CA . LEU A 1 100 ? 9.172 14.492 -0.389 1 98.81 100 LEU A CA 1
ATOM 754 C C . LEU A 1 100 ? 10.43 15.227 0.073 1 98.81 100 LEU A C 1
ATOM 756 O O . LEU A 1 100 ? 10.359 16.094 0.948 1 98.81 100 LEU A O 1
ATOM 760 N N . ILE A 1 101 ? 11.578 14.828 -0.471 1 98.69 101 ILE A N 1
ATOM 761 C CA . ILE A 1 101 ? 12.805 15.555 -0.176 1 98.69 101 ILE A CA 1
ATOM 762 C C . ILE A 1 101 ? 12.609 17.047 -0.465 1 98.69 101 ILE A C 1
ATOM 764 O O . ILE A 1 101 ? 12.922 17.891 0.377 1 98.69 101 ILE A O 1
ATOM 768 N N . TYR A 1 102 ? 12.102 17.344 -1.58 1 98.44 102 TYR A N 1
ATOM 769 C CA . TYR A 1 102 ? 11.82 18.734 -1.95 1 98.44 102 TYR A CA 1
ATOM 770 C C . TYR A 1 102 ? 10.875 19.391 -0.948 1 98.44 102 TYR A C 1
ATOM 772 O O . TYR A 1 102 ? 11.102 20.516 -0.525 1 98.44 102 TYR A O 1
ATOM 780 N N . ALA A 1 103 ? 9.852 18.688 -0.616 1 98.25 103 ALA A N 1
ATOM 781 C CA . ALA A 1 103 ? 8.844 19.219 0.298 1 98.25 103 ALA A CA 1
ATOM 782 C C . ALA A 1 103 ? 9.453 19.531 1.663 1 98.25 103 ALA A C 1
ATOM 784 O O . ALA A 1 103 ? 9.055 20.5 2.322 1 98.25 103 ALA A O 1
ATOM 785 N N . ILE A 1 104 ? 10.336 18.719 2.088 1 97.88 104 ILE A N 1
ATOM 786 C CA . ILE A 1 104 ? 10.977 18.938 3.381 1 97.88 104 ILE A CA 1
ATOM 787 C C . ILE A 1 104 ? 11.906 20.141 3.305 1 97.88 104 ILE A C 1
ATOM 789 O O . ILE A 1 104 ? 11.844 21.031 4.152 1 97.88 104 ILE A O 1
ATOM 793 N N . VAL A 1 105 ? 12.711 20.188 2.289 1 97.12 105 VAL A N 1
ATOM 794 C CA . VAL A 1 105 ? 13.711 21.234 2.145 1 97.12 105 VAL A CA 1
ATOM 795 C C . VAL A 1 105 ? 13.016 22.578 1.936 1 97.12 105 VAL A C 1
ATOM 797 O O . VAL A 1 105 ? 13.453 23.609 2.467 1 97.12 105 VAL A O 1
ATOM 800 N N . LYS A 1 106 ? 11.922 22.609 1.255 1 96.94 106 LYS A N 1
ATOM 801 C CA . LYS A 1 106 ? 11.234 23.859 0.928 1 96.94 106 LYS A CA 1
ATOM 802 C C . LYS A 1 106 ? 10.055 24.094 1.865 1 96.94 106 LYS A C 1
ATOM 804 O O . LYS A 1 106 ? 9.25 25 1.646 1 96.94 106 LYS A O 1
ATOM 809 N N . GLU A 1 107 ? 9.898 23.281 2.814 1 95 107 GLU A N 1
ATOM 810 C CA . GLU A 1 107 ? 8.883 23.422 3.848 1 95 107 GLU A CA 1
ATOM 811 C C . GLU A 1 107 ? 7.488 23.562 3.236 1 95 107 GLU A C 1
ATOM 813 O O . GLU A 1 107 ? 6.762 24.516 3.559 1 95 107 GLU A O 1
ATOM 818 N N . LYS A 1 108 ? 7.18 22.562 2.469 1 96.75 108 LYS A N 1
ATOM 819 C CA . LYS A 1 108 ? 5.879 22.594 1.803 1 96.75 108 LYS A CA 1
ATOM 820 C C . LYS A 1 108 ? 4.801 21.953 2.682 1 96.75 108 LYS A C 1
ATOM 822 O O . LYS A 1 108 ? 5.098 21.094 3.512 1 96.75 108 LYS A O 1
ATOM 827 N N . TYR A 1 109 ? 3.533 22.406 2.475 1 94.94 109 TYR A N 1
ATOM 828 C CA . TYR A 1 109 ? 2.4 21.984 3.293 1 94.94 109 TYR A CA 1
ATOM 829 C C . TYR A 1 109 ? 2.107 20.5 3.09 1 94.94 109 TYR A C 1
ATOM 831 O O . TYR A 1 109 ? 1.531 19.844 3.967 1 94.94 109 TYR A O 1
ATOM 839 N N . TYR A 1 110 ? 2.518 19.906 1.992 1 97.44 110 TYR A N 1
ATOM 840 C CA . TYR A 1 110 ? 2.1 18.547 1.646 1 97.44 110 TYR A CA 1
ATOM 841 C C . TYR A 1 110 ? 3.154 17.531 2.061 1 97.44 110 TYR A C 1
ATOM 843 O O . TYR A 1 110 ? 3.082 16.359 1.674 1 97.44 110 TYR A O 1
ATOM 851 N N . ARG A 1 111 ? 4.117 17.891 2.803 1 97.56 111 ARG A N 1
ATOM 852 C CA . ARG A 1 111 ? 5.211 17 3.18 1 97.56 111 ARG A CA 1
ATOM 853 C C . ARG A 1 111 ? 4.68 15.758 3.889 1 97.56 111 ARG A C 1
ATOM 855 O O . ARG A 1 111 ? 5.066 14.633 3.555 1 97.56 111 ARG A O 1
ATOM 862 N N . HIS A 1 112 ? 3.789 15.938 4.84 1 98.12 112 HIS A N 1
ATOM 863 C CA . HIS A 1 112 ? 3.365 14.789 5.625 1 98.12 112 HIS A CA 1
ATOM 864 C C . HIS A 1 112 ? 2.336 13.953 4.871 1 98.12 112 HIS A C 1
ATOM 866 O O . HIS A 1 112 ? 2.236 12.742 5.082 1 98.12 112 HIS A O 1
ATOM 872 N N . PHE A 1 113 ? 1.573 14.609 3.971 1 98.81 113 PHE A N 1
ATOM 873 C CA . PHE A 1 113 ? 0.761 13.828 3.049 1 98.81 113 PHE A CA 1
ATOM 874 C C . PHE A 1 113 ? 1.629 12.859 2.254 1 98.81 113 PHE A C 1
ATOM 876 O O . PHE A 1 113 ? 1.333 11.664 2.186 1 98.81 113 PHE A O 1
ATOM 883 N N . LEU A 1 114 ? 2.703 13.32 1.705 1 98.88 114 LEU A N 1
ATOM 884 C CA . LEU A 1 114 ? 3.615 12.516 0.896 1 98.88 114 LEU A CA 1
ATOM 885 C C . LEU A 1 114 ? 4.332 11.477 1.751 1 98.88 114 LEU A C 1
ATOM 887 O O . LEU A 1 114 ? 4.523 10.336 1.319 1 98.88 114 LEU A O 1
ATOM 891 N N . GLN A 1 115 ? 4.727 11.891 2.891 1 98.88 115 GLN A N 1
ATOM 892 C CA . GLN A 1 115 ? 5.457 11 3.793 1 98.88 115 GLN A CA 1
ATOM 893 C C . GLN A 1 115 ? 4.602 9.805 4.203 1 98.88 115 GLN A C 1
ATOM 895 O O . GLN A 1 115 ? 5.074 8.664 4.195 1 98.88 115 GLN A O 1
ATOM 900 N N . ILE A 1 116 ? 3.377 10.031 4.539 1 98.94 116 ILE A N 1
ATOM 901 C CA . ILE A 1 116 ? 2.467 8.945 4.879 1 98.94 116 ILE A CA 1
ATOM 902 C C . ILE A 1 116 ? 2.281 8.031 3.668 1 98.94 116 ILE A C 1
ATOM 904 O O . ILE A 1 116 ? 2.383 6.809 3.785 1 98.94 116 ILE A O 1
ATOM 908 N N . THR A 1 117 ? 2.051 8.617 2.547 1 98.94 117 THR A N 1
ATOM 909 C CA . THR A 1 117 ? 1.817 7.859 1.324 1 98.94 117 THR A CA 1
ATOM 910 C C . THR A 1 117 ? 3.01 6.961 1.011 1 98.94 117 THR A C 1
ATOM 912 O O . THR A 1 117 ? 2.848 5.758 0.797 1 98.94 117 THR A O 1
ATOM 915 N N . LEU A 1 118 ? 4.184 7.527 1.029 1 98.94 118 LEU A N 1
ATOM 916 C CA . LEU A 1 118 ? 5.398 6.789 0.712 1 98.94 118 LEU A CA 1
ATOM 917 C C . LEU A 1 118 ? 5.613 5.645 1.696 1 98.94 118 LEU A C 1
ATOM 919 O O . LEU A 1 118 ? 5.875 4.512 1.289 1 98.94 118 LEU A O 1
ATOM 923 N N . CYS A 1 119 ? 5.484 5.953 2.959 1 98.94 119 CYS A N 1
ATOM 924 C CA . CYS A 1 119 ? 5.754 4.969 4 1 98.94 119 CYS A CA 1
ATOM 925 C C . CYS A 1 119 ? 4.758 3.816 3.936 1 98.94 119 CYS A C 1
ATOM 927 O O . CYS A 1 119 ? 5.137 2.652 4.09 1 98.94 119 CYS A O 1
ATOM 929 N N . VAL A 1 120 ? 3.506 4.105 3.703 1 98.88 120 VAL A N 1
ATOM 930 C CA . VAL A 1 120 ? 2.492 3.064 3.586 1 98.88 120 VAL A CA 1
ATOM 931 C C . VAL A 1 120 ? 2.779 2.197 2.361 1 98.88 120 VAL A C 1
ATOM 933 O O . VAL A 1 120 ? 2.67 0.971 2.424 1 98.88 120 VAL A O 1
ATOM 936 N N . CYS A 1 121 ? 3.145 2.801 1.279 1 98.69 121 CYS A N 1
ATOM 937 C CA . CYS A 1 121 ? 3.518 2.045 0.089 1 98.69 121 CYS A CA 1
ATOM 938 C C . CYS A 1 121 ? 4.656 1.081 0.391 1 98.69 121 CYS A C 1
ATOM 940 O O . CYS A 1 121 ? 4.613 -0.083 -0.012 1 98.69 121 CYS A O 1
ATOM 942 N N . GLU A 1 122 ? 5.617 1.556 1.097 1 98.69 122 GLU A N 1
ATOM 943 C CA . GLU A 1 122 ? 6.801 0.745 1.365 1 98.69 122 GLU A CA 1
ATOM 944 C C . GLU A 1 122 ? 6.473 -0.424 2.289 1 98.69 122 GLU A C 1
ATOM 946 O O . GLU A 1 122 ? 6.934 -1.546 2.07 1 98.69 122 GLU A O 1
ATOM 951 N N . LEU A 1 123 ? 5.688 -0.162 3.246 1 98.62 123 LEU A N 1
ATOM 952 C CA . LEU A 1 123 ? 5.289 -1.23 4.156 1 98.62 123 LEU A CA 1
ATOM 953 C C . LEU A 1 123 ? 4.418 -2.258 3.438 1 98.62 123 LEU A C 1
ATOM 955 O O . LEU A 1 123 ? 4.59 -3.465 3.625 1 98.62 123 LEU A O 1
ATOM 959 N N . TYR A 1 124 ? 3.471 -1.765 2.662 1 98.56 124 TYR A N 1
ATOM 960 C CA . TYR A 1 124 ? 2.625 -2.66 1.879 1 98.56 124 TYR A CA 1
ATOM 961 C C . TYR A 1 124 ? 3.463 -3.514 0.935 1 98.56 124 TYR A C 1
ATOM 963 O O . TYR A 1 124 ? 3.221 -4.715 0.794 1 98.56 124 TYR A O 1
ATOM 971 N N . GLY A 1 125 ? 4.41 -2.9 0.296 1 97.81 125 GLY A N 1
ATOM 972 C CA . GLY A 1 125 ? 5.324 -3.629 -0.567 1 97.81 125 GLY A CA 1
ATOM 973 C C . GLY A 1 125 ? 6.086 -4.723 0.157 1 97.81 125 GLY A C 1
ATOM 974 O O . GLY A 1 125 ? 6.289 -5.812 -0.388 1 97.81 125 GLY A O 1
ATOM 975 N N . GLY A 1 126 ? 6.531 -4.402 1.357 1 97.56 126 GLY A N 1
ATOM 976 C CA . GLY A 1 126 ? 7.164 -5.43 2.166 1 97.56 126 GLY A CA 1
ATOM 977 C C . GLY A 1 126 ? 6.262 -6.617 2.443 1 97.56 126 GLY A C 1
ATOM 978 O O . GLY A 1 126 ? 6.695 -7.766 2.369 1 97.56 126 GLY A O 1
ATOM 979 N N . TRP A 1 127 ? 5.027 -6.32 2.773 1 98 127 TRP A N 1
ATOM 980 C CA . TRP A 1 127 ? 4.039 -7.375 2.996 1 98 127 TRP A CA 1
ATOM 981 C C . TRP A 1 127 ? 3.893 -8.25 1.756 1 98 127 TRP A C 1
ATOM 983 O O . TRP A 1 127 ? 3.939 -9.477 1.8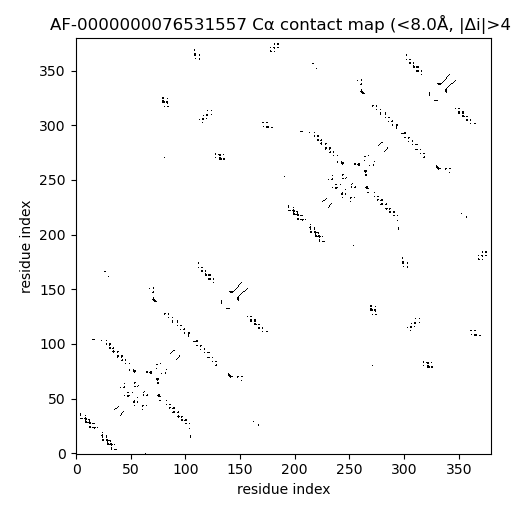48 1 98 127 TRP A O 1
ATOM 993 N N . MET A 1 128 ? 3.799 -7.676 0.584 1 98.19 128 MET A N 1
ATOM 994 C CA . MET A 1 128 ? 3.543 -8.422 -0.645 1 98.19 128 MET A CA 1
ATOM 995 C C . MET A 1 128 ? 4.801 -9.141 -1.118 1 98.19 128 MET A C 1
ATOM 997 O O . MET A 1 128 ? 4.723 -10.094 -1.895 1 98.19 128 MET A O 1
ATOM 1001 N N . THR A 1 129 ? 5.941 -8.664 -0.659 1 97.75 129 THR A N 1
ATOM 1002 C CA . THR A 1 129 ? 7.188 -9.328 -1.023 1 97.75 129 THR A CA 1
ATOM 1003 C C . THR A 1 129 ? 7.301 -10.688 -0.334 1 97.75 129 THR A C 1
ATOM 1005 O O . THR A 1 129 ? 7.727 -11.664 -0.949 1 97.75 129 THR A O 1
ATOM 1008 N N . PHE A 1 130 ? 6.84 -10.781 0.87 1 97.94 130 PHE A N 1
ATOM 1009 C CA . PHE A 1 130 ? 7.215 -11.961 1.636 1 97.94 130 PHE A CA 1
ATOM 1010 C C . PHE A 1 130 ? 5.996 -12.828 1.928 1 97.94 130 PHE A C 1
ATOM 1012 O O . PHE A 1 130 ? 6.082 -14.062 1.899 1 97.94 130 PHE A O 1
ATOM 1019 N N . PHE A 1 131 ? 4.875 -12.25 2.123 1 98.06 131 PHE A N 1
ATOM 1020 C CA . PHE A 1 131 ? 3.76 -12.977 2.721 1 98.06 131 PHE A CA 1
ATOM 1021 C C . PHE A 1 131 ? 3.213 -14.023 1.754 1 98.06 131 PHE A C 1
ATOM 1023 O O . PHE A 1 131 ? 2.865 -15.133 2.162 1 98.06 131 PHE A O 1
ATOM 1030 N N . PRO A 1 132 ? 3.07 -13.703 0.461 1 98.06 132 PRO A N 1
ATOM 1031 C CA . PRO A 1 132 ? 2.615 -14.758 -0.443 1 98.06 132 PRO A CA 1
ATOM 1032 C C . PRO A 1 132 ? 3.498 -16 -0.386 1 98.06 132 PRO A C 1
ATOM 1034 O O . PRO A 1 132 ? 2.994 -17.125 -0.438 1 98.06 132 PRO A O 1
ATOM 1037 N N . ASP A 1 133 ? 4.812 -15.82 -0.254 1 98.06 133 ASP A N 1
ATOM 1038 C CA . ASP A 1 133 ? 5.738 -16.953 -0.192 1 98.06 133 ASP A CA 1
ATOM 1039 C C . ASP A 1 133 ? 5.664 -17.641 1.165 1 98.06 133 ASP A C 1
ATOM 1041 O O . ASP A 1 133 ? 5.742 -18.875 1.243 1 98.06 133 ASP A O 1
ATOM 1045 N N . TRP A 1 134 ? 5.488 -16.844 2.197 1 97.19 134 TRP A N 1
ATOM 1046 C CA . TRP A 1 134 ? 5.348 -17.422 3.535 1 97.19 134 TRP A CA 1
ATOM 1047 C C . TRP A 1 134 ? 4.109 -18.297 3.623 1 97.19 134 TRP A C 1
ATOM 1049 O O . TRP A 1 134 ? 4.137 -19.359 4.262 1 97.19 134 TRP A O 1
ATOM 1059 N N . LEU A 1 135 ? 3.047 -17.969 2.924 1 96.19 135 LEU A N 1
ATOM 1060 C CA . LEU A 1 135 ? 1.793 -18.719 2.936 1 96.19 135 LEU A CA 1
ATOM 1061 C C . LEU A 1 135 ? 1.98 -20.094 2.33 1 96.19 135 LEU A C 1
ATOM 1063 O O . LEU A 1 135 ? 1.275 -21.047 2.695 1 96.19 135 LEU A O 1
ATOM 1067 N N . MET A 1 136 ? 2.928 -20.203 1.462 1 96.69 136 MET A N 1
ATOM 1068 C CA . MET A 1 136 ? 3.16 -21.469 0.754 1 96.69 136 MET A CA 1
ATOM 1069 C C . MET A 1 136 ? 4.289 -22.25 1.406 1 96.69 136 MET A C 1
ATOM 1071 O O . MET A 1 136 ? 4.812 -23.203 0.814 1 96.69 136 MET A O 1
ATOM 1075 N N . GLY A 1 137 ? 4.754 -21.797 2.562 1 96 137 GLY A N 1
ATOM 1076 C CA . GLY A 1 137 ? 5.82 -22.5 3.266 1 96 137 GLY A CA 1
ATOM 1077 C C . GLY A 1 137 ? 7.207 -22.047 2.842 1 96 137 GLY A C 1
ATOM 1078 O O . GLY A 1 137 ? 8.164 -22.828 2.92 1 96 137 GLY A O 1
ATOM 1079 N N . SER A 1 138 ? 7.383 -20.922 2.211 1 96.88 138 SER A N 1
ATOM 1080 C CA . SER A 1 138 ? 8.625 -20.266 1.851 1 96.88 138 SER A CA 1
ATOM 1081 C C . SER A 1 138 ? 9.469 -21.125 0.919 1 96.88 138 SER A C 1
ATOM 1083 O O . SER A 1 138 ? 10.656 -21.344 1.164 1 96.88 138 SER A O 1
ATOM 1085 N N . PRO A 1 139 ? 8.906 -21.625 -0.159 1 96.62 139 PRO A N 1
ATOM 1086 C CA . PRO A 1 139 ? 9.664 -22.5 -1.067 1 96.62 139 PRO A CA 1
ATOM 1087 C C . PRO A 1 139 ? 10.828 -21.781 -1.745 1 96.62 139 PRO A C 1
ATOM 1089 O O . PRO A 1 139 ? 11.781 -22.422 -2.186 1 96.62 139 PRO A O 1
ATOM 1092 N N . ASN A 1 140 ? 10.812 -20.453 -1.771 1 97.38 140 ASN A N 1
ATOM 1093 C CA . ASN A 1 140 ? 11.812 -19.703 -2.531 1 97.38 140 ASN A CA 1
ATOM 1094 C C . ASN A 1 140 ? 12.852 -19.062 -1.615 1 97.38 140 ASN A C 1
ATOM 1096 O O . ASN A 1 140 ? 13.859 -18.531 -2.086 1 97.38 140 ASN A O 1
ATOM 1100 N N . LEU A 1 141 ? 12.617 -19.062 -0.372 1 96.25 141 LEU A N 1
ATOM 1101 C CA . LEU A 1 141 ? 13.516 -18.422 0.58 1 96.25 141 LEU A CA 1
ATOM 1102 C C . LEU A 1 141 ? 14.492 -19.422 1.181 1 96.25 141 LEU A C 1
ATOM 1104 O O . LEU A 1 141 ? 14.094 -20.531 1.549 1 96.25 141 LEU A O 1
ATOM 1108 N N . ASN A 1 142 ? 15.75 -19.062 1.202 1 97 142 ASN A N 1
ATOM 1109 C CA . ASN A 1 142 ? 16.766 -19.859 1.876 1 97 142 ASN A CA 1
ATOM 1110 C C . ASN A 1 142 ? 16.781 -19.609 3.381 1 97 142 ASN A C 1
ATOM 1112 O O . ASN A 1 142 ? 17.5 -18.734 3.863 1 97 142 ASN A O 1
ATOM 1116 N N . THR A 1 143 ? 16.047 -20.422 4.125 1 94.12 143 THR A N 1
ATOM 1117 C CA . THR A 1 143 ? 15.891 -20.188 5.555 1 94.12 143 THR A CA 1
ATOM 1118 C C . THR A 1 143 ? 16.859 -21.047 6.359 1 94.12 143 THR A C 1
ATOM 1120 O O . THR A 1 143 ? 16.859 -21.016 7.59 1 94.12 143 THR A O 1
ATOM 1123 N N . ASN A 1 144 ? 17.766 -21.781 5.727 1 94.44 144 ASN A N 1
ATOM 1124 C CA . ASN A 1 144 ? 18.641 -22.719 6.414 1 94.44 144 ASN A CA 1
ATOM 1125 C C . ASN A 1 144 ? 20.047 -22.141 6.57 1 94.44 144 ASN A C 1
ATOM 1127 O O . ASN A 1 144 ? 20.891 -22.734 7.246 1 94.44 144 ASN A O 1
ATOM 1131 N N . ASN A 1 145 ? 20.344 -21.156 5.922 1 95.69 145 ASN A N 1
ATOM 1132 C CA . ASN A 1 145 ? 21.641 -20.5 5.988 1 95.69 145 ASN A CA 1
ATOM 1133 C C . ASN A 1 145 ? 21.562 -19.188 6.785 1 95.69 145 ASN A C 1
ATOM 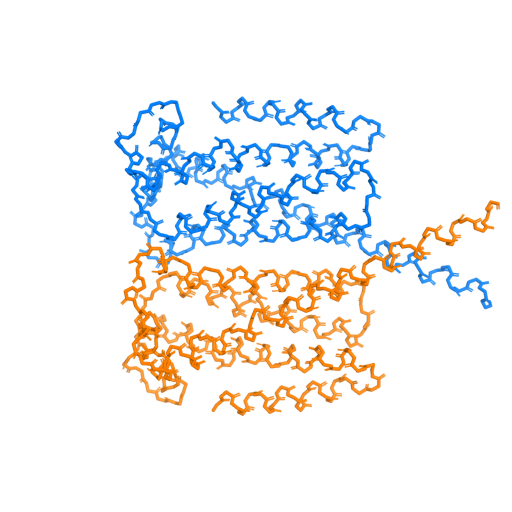1135 O O . ASN A 1 145 ? 20.766 -18.312 6.461 1 95.69 145 ASN A O 1
ATOM 1139 N N . TRP A 1 146 ? 22.375 -19.031 7.789 1 94.75 146 TRP A N 1
ATOM 1140 C CA . TRP A 1 146 ? 22.297 -17.906 8.711 1 94.75 146 TRP A CA 1
ATOM 1141 C C . TRP A 1 146 ? 22.562 -16.594 7.988 1 94.75 146 TRP A C 1
ATOM 1143 O O . TRP A 1 146 ? 21.953 -15.57 8.305 1 94.75 146 TRP A O 1
ATOM 1153 N N . LEU A 1 147 ? 23.438 -16.562 7.062 1 94.88 147 LEU A N 1
ATOM 1154 C CA . LEU A 1 147 ? 23.75 -15.352 6.316 1 94.88 147 LEU A CA 1
ATOM 1155 C C . LEU A 1 147 ? 22.562 -14.93 5.453 1 94.88 147 LEU A C 1
ATOM 1157 O O . LEU A 1 147 ? 22.141 -13.773 5.5 1 94.88 147 LEU A O 1
ATOM 1161 N N . TYR A 1 148 ? 22.031 -15.875 4.723 1 95.12 148 TYR A N 1
ATOM 1162 C CA . TYR A 1 148 ? 20.938 -15.57 3.812 1 95.12 148 TYR A CA 1
ATOM 1163 C C . TYR A 1 148 ? 19.656 -15.258 4.586 1 95.12 148 TYR A C 1
ATOM 1165 O O . TYR A 1 148 ? 19 -14.258 4.316 1 95.12 148 TYR A O 1
ATOM 1173 N N . PHE A 1 149 ? 19.438 -16.031 5.539 1 96.06 149 PHE A N 1
ATOM 1174 C CA . PHE A 1 149 ? 18.219 -15.82 6.312 1 96.06 149 PHE A CA 1
ATOM 1175 C C . PHE A 1 149 ? 18.359 -14.625 7.242 1 96.06 149 PHE A C 1
ATOM 1177 O O . PHE A 1 149 ? 17.531 -13.711 7.223 1 96.06 149 PHE A O 1
ATOM 1184 N N . GLY A 1 150 ? 19.344 -14.602 8.055 1 95 150 GLY A N 1
ATOM 1185 C CA . GLY A 1 150 ? 19.531 -13.602 9.094 1 95 150 GLY A CA 1
ATOM 1186 C C . GLY A 1 150 ? 19.906 -12.234 8.555 1 95 150 GLY A C 1
ATOM 1187 O O . GLY A 1 150 ? 19.266 -11.234 8.875 1 95 150 GLY A O 1
ATOM 1188 N N . VAL A 1 151 ? 20.812 -12.164 7.73 1 93.81 151 VAL A N 1
ATOM 1189 C CA . VAL A 1 151 ? 21.344 -10.875 7.293 1 93.81 151 VAL A CA 1
ATOM 1190 C C . VAL A 1 151 ? 20.547 -10.383 6.078 1 93.81 151 VAL A C 1
ATOM 1192 O O . VAL A 1 151 ? 19.969 -9.297 6.109 1 93.81 151 VAL A O 1
ATOM 1195 N N . TYR A 1 152 ? 20.453 -11.219 5.078 1 93.5 152 TYR A N 1
ATOM 1196 C CA . TYR A 1 152 ? 19.844 -10.758 3.832 1 93.5 152 TYR A CA 1
ATOM 1197 C C . TYR A 1 152 ? 18.344 -10.609 3.977 1 93.5 152 TYR A C 1
ATOM 1199 O O . TYR A 1 152 ? 17.766 -9.578 3.617 1 93.5 152 TYR A O 1
ATOM 1207 N N . LEU A 1 153 ? 17.734 -11.586 4.574 1 95.75 153 LEU A N 1
ATOM 1208 C CA . LEU A 1 153 ? 16.266 -11.586 4.598 1 95.75 153 LEU A CA 1
ATOM 1209 C C . LEU A 1 153 ? 15.742 -10.828 5.816 1 95.75 153 LEU A C 1
ATOM 1211 O O . LEU A 1 153 ? 14.773 -10.07 5.715 1 95.75 153 LEU A O 1
ATOM 1215 N N . ILE A 1 154 ? 16.359 -10.93 6.918 1 95.5 154 ILE A N 1
ATOM 1216 C CA . ILE A 1 154 ? 15.805 -10.32 8.125 1 95.5 154 ILE A CA 1
ATOM 1217 C C . ILE A 1 154 ? 16.406 -8.938 8.32 1 95.5 154 ILE A C 1
ATOM 1219 O O . ILE A 1 154 ? 15.688 -7.934 8.305 1 95.5 154 ILE A O 1
ATOM 1223 N N . PHE A 1 155 ? 17.688 -8.852 8.445 1 93.5 155 PHE A N 1
ATOM 1224 C CA . PHE A 1 155 ? 18.328 -7.594 8.805 1 93.5 155 PHE A CA 1
ATOM 1225 C C . PHE A 1 155 ? 18.078 -6.527 7.742 1 93.5 155 PHE A C 1
ATOM 1227 O O . PHE A 1 155 ? 17.594 -5.438 8.047 1 93.5 155 PHE A O 1
ATOM 1234 N N . PHE A 1 156 ? 18.344 -6.762 6.539 1 90.5 156 PHE A N 1
ATOM 1235 C CA . PHE A 1 156 ? 18.203 -5.77 5.477 1 90.5 156 PHE A CA 1
ATOM 1236 C C . PHE A 1 156 ? 16.75 -5.359 5.297 1 90.5 156 PHE A C 1
ATOM 1238 O O . PHE A 1 156 ? 16.453 -4.191 5.02 1 90.5 156 PHE A O 1
ATOM 1245 N N . ASN A 1 157 ? 15.898 -6.273 5.48 1 94.06 157 ASN A N 1
ATOM 1246 C CA . ASN A 1 157 ? 14.492 -5.953 5.262 1 94.06 157 ASN A CA 1
ATOM 1247 C C . ASN A 1 157 ? 13.867 -5.309 6.496 1 94.06 157 ASN A C 1
ATOM 1249 O O . ASN A 1 157 ? 12.891 -4.559 6.387 1 94.06 157 ASN A O 1
ATOM 1253 N N . SER A 1 158 ? 14.406 -5.531 7.621 1 95.62 158 SER A N 1
ATOM 1254 C CA . SER A 1 158 ? 13.875 -4.918 8.836 1 95.62 158 SER A CA 1
ATOM 1255 C C . SER A 1 158 ? 14.07 -3.404 8.812 1 95.62 158 SER A C 1
ATOM 1257 O O . SER A 1 158 ? 13.25 -2.662 9.359 1 95.62 158 SER A O 1
ATOM 1259 N N . VAL A 1 159 ? 15.102 -2.949 8.172 1 93.81 159 VAL A N 1
ATOM 1260 C CA . VAL A 1 159 ? 15.359 -1.518 8.039 1 93.81 159 VAL A CA 1
ATOM 1261 C C . VAL A 1 159 ? 14.234 -0.873 7.223 1 93.81 159 VAL A C 1
ATOM 1263 O O . VAL A 1 159 ? 13.797 0.236 7.535 1 93.81 159 VAL A O 1
ATOM 1266 N N . TRP A 1 160 ? 13.742 -1.625 6.281 1 95.81 160 TRP A N 1
ATOM 1267 C CA . TRP A 1 160 ? 12.703 -1.129 5.391 1 95.81 160 TRP A CA 1
ATOM 1268 C C . TRP A 1 160 ? 11.336 -1.181 6.07 1 95.81 160 TRP A C 1
ATOM 1270 O O . TRP A 1 160 ? 10.344 -0.709 5.512 1 95.81 160 TRP A O 1
ATOM 1280 N N . VAL A 1 161 ? 11.25 -1.689 7.176 1 97.5 161 VAL A N 1
ATOM 1281 C CA . VAL A 1 161 ? 10.031 -1.685 7.973 1 97.5 161 VAL A CA 1
ATOM 1282 C C . VAL A 1 161 ? 10.133 -0.627 9.07 1 97.5 161 VAL A C 1
ATOM 1284 O O . VAL A 1 161 ? 9.195 0.147 9.281 1 97.5 161 VAL A O 1
ATOM 1287 N N . LEU A 1 162 ? 11.289 -0.583 9.656 1 97.81 162 LEU A N 1
ATOM 1288 C CA . LEU A 1 162 ? 11.508 0.288 10.812 1 97.81 162 LEU A CA 1
ATOM 1289 C C . LEU A 1 162 ? 11.453 1.756 10.398 1 97.81 162 LEU A C 1
ATOM 1291 O O . LEU A 1 162 ? 10.789 2.564 11.055 1 97.81 162 LEU A O 1
ATOM 1295 N N . MET A 1 163 ? 12.109 2.076 9.352 1 98.06 163 MET A N 1
ATOM 1296 C CA . MET A 1 163 ? 12.234 3.482 8.984 1 98.06 163 MET A CA 1
ATOM 1297 C C . MET A 1 163 ? 10.891 4.055 8.547 1 98.06 163 MET A C 1
ATOM 1299 O O . MET A 1 163 ? 10.461 5.094 9.055 1 98.06 163 MET A O 1
ATOM 1303 N N . PRO A 1 164 ? 10.18 3.396 7.688 1 98.62 164 PRO A N 1
ATOM 1304 C CA . PRO A 1 164 ? 8.836 3.9 7.395 1 98.62 164 PRO A CA 1
ATOM 1305 C C . PRO A 1 164 ? 7.945 3.961 8.633 1 98.62 164 PRO A C 1
ATOM 1307 O O . PRO A 1 164 ? 7.121 4.867 8.766 1 98.62 164 PRO A O 1
ATOM 1310 N N . GLY A 1 165 ? 8.055 3.004 9.5 1 98.56 165 GLY A N 1
ATOM 1311 C CA . GLY A 1 165 ? 7.305 3.051 10.742 1 98.56 165 GLY A CA 1
ATOM 1312 C C . GLY A 1 165 ? 7.594 4.289 11.57 1 98.56 165 GLY A C 1
ATOM 1313 O O . GLY A 1 165 ? 6.672 4.938 12.07 1 98.56 165 GLY A O 1
ATOM 1314 N N . LEU A 1 166 ? 8.852 4.613 11.703 1 98.44 166 LEU A N 1
ATOM 1315 C CA . LEU A 1 166 ? 9.266 5.797 12.445 1 98.44 166 LEU A CA 1
ATOM 1316 C C . LEU A 1 166 ? 8.766 7.066 11.766 1 98.44 166 LEU A C 1
ATOM 1318 O O . LEU A 1 166 ? 8.328 8.008 12.445 1 98.44 166 LEU A O 1
ATOM 1322 N N . LEU A 1 167 ? 8.805 7.074 10.5 1 98.75 167 LEU A N 1
ATOM 1323 C CA . LEU A 1 167 ? 8.359 8.25 9.766 1 98.75 167 LEU A CA 1
ATOM 1324 C C . LEU A 1 167 ? 6.852 8.422 9.867 1 98.75 167 LEU A C 1
ATOM 1326 O O . LEU A 1 167 ? 6.348 9.547 9.898 1 98.75 167 LEU A O 1
ATOM 1330 N N . LEU A 1 168 ? 6.121 7.324 9.852 1 98.81 168 LEU A N 1
ATOM 1331 C CA . LEU A 1 168 ? 4.684 7.406 10.086 1 98.81 168 LEU A CA 1
ATOM 1332 C C . LEU A 1 168 ? 4.391 7.977 11.469 1 98.81 168 LEU A C 1
ATOM 1334 O O . LEU A 1 168 ? 3.477 8.789 11.633 1 98.81 168 LEU A O 1
ATOM 1338 N N . TRP A 1 169 ? 5.164 7.527 12.406 1 98.44 169 TRP A N 1
ATOM 1339 C CA . TRP A 1 169 ? 5.012 8.062 13.75 1 98.44 169 TRP A CA 1
ATOM 1340 C C . TRP A 1 169 ? 5.273 9.562 13.773 1 98.44 169 TRP A C 1
ATOM 1342 O O . TRP A 1 169 ? 4.551 10.32 14.438 1 98.44 169 TRP A O 1
ATOM 1352 N N . GLN A 1 170 ? 6.262 9.984 13.141 1 98.19 170 GLN A N 1
ATOM 1353 C CA . GLN A 1 170 ? 6.559 11.414 13.055 1 98.19 170 GLN A CA 1
ATOM 1354 C C . GLN A 1 170 ? 5.391 12.18 12.445 1 98.19 170 GLN A C 1
ATOM 1356 O O . GLN A 1 170 ? 5.027 13.258 12.93 1 98.19 170 GLN A O 1
ATOM 1361 N N . SER A 1 171 ? 4.859 11.609 11.352 1 98.31 171 SER A N 1
ATOM 1362 C CA . SER A 1 171 ? 3.727 12.273 10.711 1 98.31 171 SER A CA 1
ATOM 1363 C C . SER A 1 171 ? 2.52 12.328 11.641 1 98.31 171 SER A C 1
ATOM 1365 O O . SER A 1 171 ? 1.785 13.32 11.648 1 98.31 171 SER A O 1
ATOM 1367 N N . TRP A 1 172 ? 2.307 11.289 12.344 1 98.06 172 TRP A N 1
ATOM 1368 C CA . TRP A 1 172 ? 1.223 11.258 13.32 1 98.06 172 TRP A CA 1
ATOM 1369 C C . TRP A 1 172 ? 1.366 12.398 14.32 1 98.06 172 TRP A C 1
ATOM 1371 O O . TRP A 1 172 ? 0.411 13.133 14.57 1 98.06 172 TRP A O 1
ATOM 1381 N N . VAL A 1 173 ? 2.496 12.586 14.867 1 97.44 173 VAL A N 1
ATOM 1382 C CA . VAL A 1 173 ? 2.777 13.594 15.883 1 97.44 173 VAL A CA 1
ATOM 1383 C C . VAL A 1 173 ? 2.629 14.984 15.289 1 97.44 173 VAL A C 1
ATOM 1385 O O . VAL A 1 173 ? 2.018 15.867 15.891 1 97.44 173 VAL A O 1
ATOM 1388 N N . GLU A 1 174 ? 3.154 15.172 14.141 1 95.62 174 GLU A N 1
ATOM 1389 C CA . GLU A 1 174 ? 3.129 16.5 13.531 1 95.62 174 GLU A CA 1
ATOM 1390 C C . GLU A 1 174 ? 1.708 16.906 13.148 1 95.62 174 GLU A C 1
ATOM 1392 O O . GLU A 1 174 ? 1.339 18.078 13.266 1 95.62 174 GLU A O 1
ATOM 1397 N N . LEU A 1 175 ? 0.947 15.977 12.688 1 95.81 175 LEU A N 1
ATOM 1398 C CA . LEU A 1 175 ? -0.438 16.281 12.352 1 95.81 175 LEU A CA 1
ATOM 1399 C C . LEU A 1 175 ? -1.239 16.625 13.602 1 95.81 175 LEU A C 1
ATOM 1401 O O . LEU A 1 175 ? -2.141 17.469 13.562 1 95.81 175 LEU A O 1
ATOM 1405 N N . LYS A 1 176 ? -0.957 15.938 14.633 1 96.44 176 LYS A N 1
ATOM 1406 C CA . LYS A 1 176 ? -1.584 16.266 15.914 1 96.44 176 LYS A CA 1
ATOM 1407 C C . LYS A 1 176 ? -1.284 17.703 16.328 1 96.44 176 LYS A C 1
ATOM 1409 O O . LYS A 1 176 ? -2.189 18.453 16.703 1 96.44 176 LYS A O 1
ATOM 1414 N N . LYS A 1 177 ? -0.07 18.078 16.188 1 94.19 177 LYS A N 1
ATOM 1415 C CA . LYS A 1 177 ? 0.331 19.438 16.531 1 94.19 177 LYS A CA 1
ATOM 1416 C C . LYS A 1 177 ? -0.393 20.453 15.648 1 94.19 177 LYS A C 1
ATOM 1418 O O . LYS A 1 177 ? -0.882 21.469 16.141 1 94.19 177 LYS A O 1
ATOM 1423 N N . MET A 1 178 ? -0.392 20.234 14.438 1 91.44 178 MET A N 1
ATOM 1424 C CA . MET A 1 178 ? -1.039 21.141 13.492 1 91.44 178 MET A CA 1
ATOM 1425 C C . MET A 1 178 ? -2.52 21.297 13.812 1 91.44 178 MET A C 1
ATOM 1427 O O . MET A 1 178 ? -3.066 22.391 13.719 1 91.44 178 MET A O 1
ATOM 1431 N N . TYR A 1 179 ? -3.139 20.156 14.141 1 90.88 179 TYR A N 1
ATOM 1432 C CA . TYR A 1 179 ? -4.566 20.156 14.445 1 90.88 179 TYR A CA 1
ATOM 1433 C C . TYR A 1 179 ? -4.871 21.016 15.656 1 90.88 179 TYR A C 1
ATOM 1435 O O . TYR A 1 179 ? -5.809 21.828 15.633 1 90.88 179 TYR A O 1
ATOM 1443 N N . TYR A 1 180 ? -4.117 21.016 16.688 1 90.31 180 TYR A N 1
ATOM 1444 C CA . TYR A 1 180 ? -4.402 21.719 17.938 1 90.31 180 TYR A CA 1
ATOM 1445 C C . TYR A 1 180 ? -3.883 23.156 17.891 1 90.31 180 TYR A C 1
ATOM 1447 O O . TYR A 1 180 ? -4.305 24 18.672 1 90.31 180 TYR A O 1
ATOM 1455 N N . ARG A 1 181 ? -2.959 23.453 17.094 1 84.19 181 ARG A N 1
ATOM 1456 C CA . ARG A 1 181 ? -2.551 24.844 16.906 1 84.19 181 ARG A CA 1
ATOM 1457 C C . ARG A 1 181 ? -3.672 25.656 16.266 1 84.19 181 ARG A C 1
ATOM 1459 O O . ARG A 1 181 ? -3.844 26.828 16.594 1 84.19 181 ARG A O 1
ATOM 1466 N N . GLY A 1 182 ? -4.344 25.062 15.344 1 69.62 182 GLY A N 1
ATOM 1467 C CA . GLY A 1 182 ? -5.457 25.75 14.703 1 69.62 182 GLY A CA 1
ATOM 1468 C C . GLY A 1 182 ? -6.629 25.984 15.641 1 69.62 182 GLY A C 1
ATOM 1469 O O . GLY A 1 182 ? -7.328 27 15.531 1 69.62 182 GLY A O 1
ATOM 1470 N N . THR A 1 183 ? -6.891 25.141 16.594 1 67.5 183 THR A N 1
ATOM 1471 C CA . THR A 1 183 ? -8.016 25.266 17.5 1 67.5 183 THR A CA 1
ATOM 1472 C C . THR A 1 183 ? -7.715 26.266 18.609 1 67.5 183 THR A C 1
ATOM 1474 O O . THR A 1 183 ? -8.625 26.906 19.141 1 67.5 183 THR A O 1
ATOM 1477 N N . SER A 1 184 ? -6.484 26.406 19.016 1 60.09 184 SER A N 1
ATOM 1478 C CA . SER A 1 184 ? -6.129 27.375 20.047 1 60.09 184 SER A CA 1
ATOM 1479 C C . SER A 1 184 ? -6.234 28.812 19.547 1 60.09 184 SER A C 1
ATOM 1481 O O . SER A 1 184 ? -6.559 29.719 20.297 1 60.09 184 SER A O 1
ATOM 1483 N N . SER A 1 185 ? -5.906 29.031 18.375 1 53.41 185 SER A N 1
ATOM 1484 C CA . SER A 1 185 ? -5.984 30.406 17.875 1 53.41 185 SER A CA 1
ATOM 1485 C C . SER A 1 185 ? -7.434 30.859 17.75 1 53.41 185 SER A C 1
ATOM 1487 O O . SER A 1 185 ? -7.707 32.062 17.703 1 53.41 185 SER A O 1
ATOM 1489 N N . GLY A 1 186 ? -8.336 30 17.531 1 50.69 186 GLY A N 1
ATOM 1490 C CA . GLY A 1 186 ? -9.727 30.406 17.469 1 50.69 186 GLY A CA 1
ATOM 1491 C C . GLY A 1 186 ? -10.312 30.766 18.828 1 50.69 186 GLY A C 1
ATOM 1492 O O . GLY A 1 186 ? -11.383 31.359 18.906 1 50.69 186 GLY A O 1
ATOM 1493 N N . LYS A 1 187 ? -9.844 30.297 19.922 1 51.97 187 LYS A N 1
ATOM 1494 C CA . LYS A 1 187 ? -10.422 30.656 21.219 1 51.97 187 LYS A CA 1
ATOM 1495 C C . LYS A 1 187 ? -10.016 32.062 21.625 1 51.97 187 LYS A C 1
ATOM 1497 O O . LYS A 1 187 ? -10.641 32.688 22.484 1 51.97 187 LYS A O 1
ATOM 1502 N N . LYS A 1 188 ? -9.07 32.719 21.094 1 47.16 188 LYS A N 1
ATOM 1503 C CA . LYS A 1 188 ? -8.742 34.031 21.641 1 47.16 188 LYS A CA 1
ATOM 1504 C C . LYS A 1 188 ? -9.688 35.125 21.109 1 47.16 188 LYS A C 1
ATOM 1506 O O . LYS A 1 188 ? -9.633 36.25 21.531 1 47.16 188 LYS A O 1
ATOM 1511 N N . PHE A 1 189 ? -10.422 34.844 20.109 1 43.31 189 PHE A N 1
ATOM 1512 C CA . PHE A 1 189 ? -11.266 35.938 19.688 1 43.31 189 PHE A CA 1
ATOM 1513 C C . PHE A 1 189 ? -12.672 35.812 20.266 1 43.31 189 PHE A C 1
ATOM 1515 O O . PHE A 1 189 ? -13.555 36.625 19.953 1 43.31 189 PHE A O 1
ATOM 1522 N N . GLN A 1 190 ? -12.805 34.75 21.047 1 34.91 190 GLN A N 1
ATOM 1523 C CA . GLN A 1 190 ? -14.047 34.969 21.766 1 34.91 190 GLN A CA 1
ATOM 1524 C C . GLN A 1 190 ? -13.781 35.562 23.156 1 34.91 190 GLN A C 1
ATOM 1526 O O . GLN A 1 190 ? -12.789 35.219 23.797 1 34.91 190 GLN A O 1
ATOM 1531 N N . MET B 1 1 ? -26.297 -9.672 -3.184 1 77.81 1 MET B N 1
ATOM 1532 C CA . MET B 1 1 ? -25.469 -9.516 -1.99 1 77.81 1 MET B CA 1
ATOM 1533 C C . MET B 1 1 ? -24.719 -8.195 -2.023 1 77.81 1 MET B C 1
ATOM 1535 O O . MET B 1 1 ? -24.828 -7.383 -1.101 1 77.81 1 MET B O 1
ATOM 1539 N N . CYS B 1 2 ? -24.094 -7.867 -3.148 1 78.69 2 CYS B N 1
ATOM 1540 C CA . CYS B 1 2 ? -23.375 -6.598 -3.264 1 78.69 2 CYS B CA 1
ATOM 1541 C C . CYS B 1 2 ? -24.344 -5.422 -3.119 1 78.69 2 CYS B C 1
ATOM 1543 O O . CYS B 1 2 ? -24.031 -4.445 -2.438 1 78.69 2 CYS B O 1
ATOM 1545 N N . ALA B 1 3 ? -25.469 -5.598 -3.68 1 83.94 3 ALA B N 1
ATOM 1546 C CA . ALA B 1 3 ? -26.469 -4.539 -3.582 1 83.94 3 ALA B CA 1
ATOM 1547 C C . ALA B 1 3 ? -26.984 -4.398 -2.15 1 83.94 3 ALA B C 1
ATOM 1549 O O . ALA B 1 3 ? -27.188 -3.281 -1.669 1 83.94 3 ALA B O 1
ATOM 1550 N N . ALA B 1 4 ? -27.172 -5.508 -1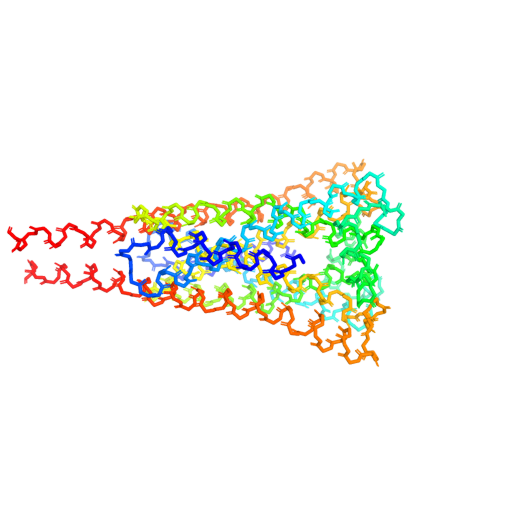.553 1 89.44 4 ALA B N 1
ATOM 1551 C CA . ALA B 1 4 ? -27.625 -5.48 -0.161 1 89.44 4 ALA B CA 1
ATOM 1552 C C . ALA B 1 4 ? -26.578 -4.812 0.734 1 89.44 4 ALA B C 1
ATOM 1554 O O . ALA B 1 4 ? -26.938 -4.051 1.64 1 89.44 4 ALA B O 1
ATOM 1555 N N . LEU B 1 5 ? -25.391 -5.023 0.51 1 90.25 5 LEU B N 1
ATOM 1556 C CA . LEU B 1 5 ? -24.328 -4.414 1.298 1 90.25 5 LEU B CA 1
ATOM 1557 C C . LEU B 1 5 ? -24.234 -2.916 1.026 1 90.25 5 LEU B C 1
ATOM 1559 O O . LEU B 1 5 ? -23.969 -2.131 1.938 1 90.25 5 LEU B O 1
ATOM 1563 N N . LEU B 1 6 ? -24.453 -2.637 -0.227 1 90.88 6 LEU B N 1
ATOM 1564 C CA . LEU B 1 6 ? -24.453 -1.218 -0.568 1 90.88 6 LEU B CA 1
ATOM 1565 C C . LEU B 1 6 ? -25.578 -0.489 0.152 1 90.88 6 LEU B C 1
ATOM 1567 O O . LEU B 1 6 ? -25.375 0.601 0.692 1 90.88 6 LEU B O 1
ATOM 1571 N N . LEU B 1 7 ? -26.719 -1.127 0.169 1 94.25 7 LEU B N 1
ATOM 1572 C CA . LEU B 1 7 ? -27.875 -0.539 0.855 1 94.25 7 LEU B CA 1
ATOM 1573 C C . LEU B 1 7 ? -27.609 -0.438 2.355 1 94.25 7 LEU B C 1
ATOM 1575 O O . LEU B 1 7 ? -27.938 0.571 2.98 1 94.25 7 LEU B O 1
ATOM 1579 N N . ALA B 1 8 ? -27.094 -1.411 2.887 1 94.94 8 ALA B N 1
ATOM 1580 C CA . ALA B 1 8 ? -26.75 -1.4 4.309 1 94.94 8 ALA B CA 1
ATOM 1581 C C . ALA B 1 8 ? -25.719 -0.321 4.617 1 94.94 8 ALA B C 1
ATOM 1583 O O . ALA B 1 8 ? -25.828 0.383 5.621 1 94.94 8 ALA B O 1
ATOM 1584 N N . GLY B 1 9 ? -24.703 -0.207 3.779 1 94.88 9 GLY B N 1
ATOM 1585 C CA . GLY B 1 9 ? -23.703 0.841 3.938 1 94.88 9 GLY B CA 1
ATOM 1586 C C . GLY B 1 9 ? -24.297 2.238 3.857 1 94.88 9 GLY B C 1
ATOM 1587 O O . GLY B 1 9 ? -23.922 3.115 4.645 1 94.88 9 GLY B O 1
ATOM 1588 N N . CYS B 1 10 ? -25.203 2.355 2.963 1 95.38 10 CYS B N 1
ATOM 1589 C CA . CYS B 1 10 ? -25.875 3.643 2.816 1 95.38 10 CYS B CA 1
ATOM 1590 C C . CYS B 1 10 ? -26.688 3.98 4.059 1 95.38 10 CYS B C 1
ATOM 1592 O O . CYS B 1 10 ? -26.594 5.09 4.59 1 95.38 10 CYS B O 1
ATOM 1594 N N . ALA B 1 11 ? -27.438 3.041 4.508 1 96.44 11 ALA B N 1
ATOM 1595 C CA . ALA B 1 11 ? -28.266 3.262 5.688 1 96.44 11 ALA B CA 1
ATOM 1596 C C . ALA B 1 11 ? -27.422 3.586 6.91 1 96.44 11 ALA B C 1
ATOM 1598 O O . ALA B 1 11 ? -27.688 4.547 7.633 1 96.44 11 ALA B O 1
ATOM 1599 N N . LEU B 1 12 ? -26.391 2.877 7.125 1 96.56 12 LEU B N 1
ATOM 1600 C CA . LEU B 1 12 ? -25.5 3.076 8.266 1 96.56 12 LEU B CA 1
ATOM 1601 C C . LEU B 1 12 ? -24.766 4.402 8.156 1 96.56 12 LEU B C 1
ATOM 1603 O O . LEU B 1 12 ? -24.672 5.156 9.133 1 96.56 12 LEU B O 1
ATOM 1607 N N . GLY B 1 13 ? -24.25 4.629 6.996 1 96.62 13 GLY B N 1
ATOM 1608 C CA . GLY B 1 13 ? -23.516 5.867 6.785 1 96.62 13 GLY B CA 1
ATOM 1609 C C . GLY B 1 13 ? -24.359 7.109 6.98 1 96.62 13 GLY B C 1
ATOM 1610 O O . GLY B 1 13 ? -23.906 8.078 7.59 1 96.62 13 GLY B O 1
ATOM 1611 N N . LEU B 1 14 ? -25.562 7.016 6.469 1 96 14 LEU B N 1
ATOM 1612 C CA . LEU B 1 14 ? -26.469 8.156 6.602 1 96 14 LEU B CA 1
ATOM 1613 C C . LEU B 1 14 ? -26.891 8.352 8.055 1 96 14 LEU B C 1
ATOM 1615 O O . LEU B 1 14 ? -27.031 9.484 8.516 1 96 14 LEU B O 1
ATOM 1619 N N . ARG B 1 15 ? -27.031 7.328 8.727 1 97.19 15 ARG B N 1
ATOM 1620 C CA . ARG B 1 15 ? -27.375 7.418 10.141 1 97.19 15 ARG B CA 1
ATOM 1621 C C . ARG B 1 15 ? -26.234 8.016 10.945 1 97.19 15 ARG B C 1
ATOM 1623 O O . ARG B 1 15 ? -26.453 8.914 11.773 1 97.19 15 ARG B O 1
ATOM 1630 N N . LEU B 1 16 ? -25.047 7.621 10.703 1 96.31 16 LEU B N 1
ATOM 1631 C CA . LEU B 1 16 ? -23.875 8.086 11.43 1 96.31 16 LEU B CA 1
ATOM 1632 C C . LEU B 1 16 ? -23.531 9.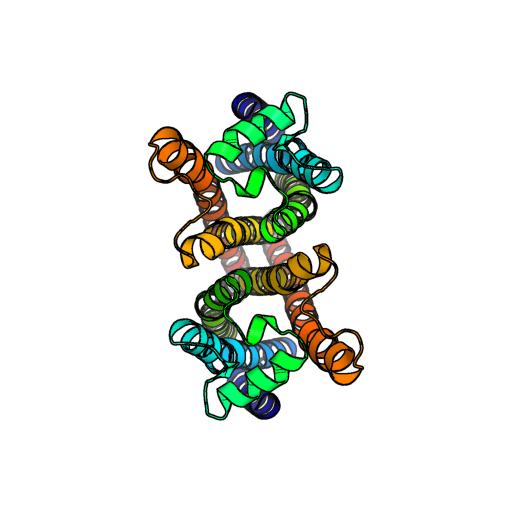516 11.039 1 96.31 16 LEU B C 1
ATOM 1634 O O . LEU B 1 16 ? -22.875 10.234 11.805 1 96.31 16 LEU B O 1
ATOM 1638 N N . GLY B 1 17 ? -23.922 9.836 9.883 1 95.06 17 GLY B N 1
ATOM 1639 C CA . GLY B 1 17 ? -23.562 11.148 9.367 1 95.06 17 GLY B CA 1
ATOM 1640 C C . GLY B 1 17 ? -24.594 12.211 9.656 1 95.06 17 GLY B C 1
ATOM 1641 O O . GLY B 1 17 ? -24.5 13.336 9.156 1 95.06 17 GLY B O 1
ATOM 1642 N N . ARG B 1 18 ? -25.562 11.852 10.477 1 94.31 18 ARG B N 1
ATOM 1643 C CA . ARG B 1 18 ? -26.578 12.836 10.812 1 94.31 18 ARG B CA 1
ATOM 1644 C C . ARG B 1 18 ? -25.953 14.07 11.461 1 94.31 18 ARG B C 1
ATOM 1646 O O . ARG B 1 18 ? -25.172 13.953 12.406 1 94.31 18 ARG B O 1
ATOM 1653 N N . GLY B 1 19 ? -26.234 15.258 10.906 1 93 19 GLY B N 1
ATOM 1654 C CA . GLY B 1 19 ? -25.734 16.5 11.453 1 93 19 GLY B CA 1
ATOM 1655 C C . GLY B 1 19 ? -24.391 16.922 10.859 1 93 19 GLY B C 1
ATOM 1656 O O . GLY B 1 19 ? -23.844 17.969 11.211 1 93 19 GLY B O 1
ATOM 1657 N N . ARG B 1 20 ? -23.875 16.109 10.07 1 94 20 ARG B N 1
ATOM 1658 C CA . ARG B 1 20 ? -22.609 16.422 9.438 1 94 20 ARG B CA 1
ATOM 1659 C C . ARG B 1 20 ? -22.812 17 8.047 1 94 20 ARG B C 1
ATOM 1661 O O . ARG B 1 20 ? -23.922 16.953 7.504 1 94 20 ARG B O 1
ATOM 1668 N N . GLY B 1 21 ? -21.797 17.594 7.477 1 93.94 21 GLY B N 1
ATOM 1669 C CA . GLY B 1 21 ? -21.859 18.125 6.125 1 93.94 21 GLY B CA 1
ATOM 1670 C C . GLY B 1 21 ? -21.984 17.047 5.062 1 93.94 21 GLY B C 1
ATOM 1671 O O . GLY B 1 21 ? -21.734 15.875 5.332 1 93.94 21 GLY B O 1
ATOM 1672 N N . PRO B 1 22 ? -22.344 17.391 3.891 1 94.69 2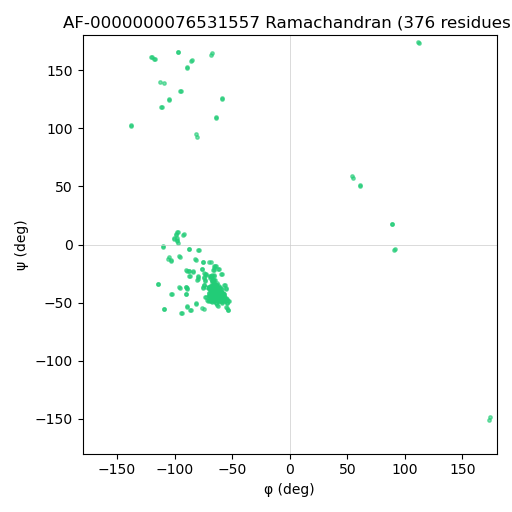2 PRO B N 1
ATOM 1673 C CA . PRO B 1 22 ? -22.594 16.422 2.826 1 94.69 22 PRO B CA 1
ATOM 1674 C C . PRO B 1 22 ? -21.359 15.609 2.467 1 94.69 22 PRO B C 1
ATOM 1676 O O . PRO B 1 22 ? -21.453 14.422 2.156 1 94.69 22 PRO B O 1
ATOM 1679 N N . ALA B 1 23 ? -20.25 16.266 2.434 1 94.12 23 ALA B N 1
ATOM 1680 C CA . ALA B 1 23 ? -19.016 15.562 2.094 1 94.12 23 ALA B CA 1
ATOM 1681 C C . ALA B 1 23 ? -18.734 14.453 3.1 1 94.12 23 ALA B C 1
ATOM 1683 O O . ALA B 1 23 ? -18.453 13.312 2.713 1 94.12 23 ALA B O 1
ATOM 1684 N N . ASP B 1 24 ? -18.828 14.797 4.34 1 96.06 24 ASP B N 1
ATOM 1685 C CA . ASP B 1 24 ? -18.562 13.812 5.383 1 96.06 24 ASP B CA 1
ATOM 1686 C C . ASP B 1 24 ? -19.609 12.703 5.383 1 96.06 24 ASP B C 1
ATOM 1688 O O . ASP B 1 24 ? -19.297 11.547 5.66 1 96.06 24 ASP B O 1
ATOM 1692 N N . ARG B 1 25 ? -20.797 13.039 5.082 1 96.5 25 ARG B N 1
ATOM 1693 C CA . ARG B 1 25 ? -21.844 12.031 4.988 1 96.5 25 ARG B CA 1
ATOM 1694 C C . ARG B 1 25 ? -21.547 11.031 3.873 1 96.5 25 ARG B C 1
ATOM 1696 O O . ARG B 1 25 ? -21.703 9.82 4.059 1 96.5 25 ARG B O 1
ATOM 1703 N N . GLY B 1 26 ? -21.156 11.578 2.732 1 97.12 26 GLY B N 1
ATOM 1704 C CA . GLY B 1 26 ? -20.766 10.711 1.636 1 97.12 26 GLY B CA 1
ATOM 1705 C C . GLY B 1 26 ? -19.609 9.797 1.983 1 97.12 26 GLY B C 1
ATOM 1706 O O . GLY B 1 26 ? -19.609 8.617 1.63 1 97.12 26 GLY B O 1
ATOM 1707 N N . VAL B 1 27 ? -18.594 10.375 2.654 1 98.25 27 VAL B N 1
ATOM 1708 C CA . VAL B 1 27 ? -17.438 9.594 3.066 1 98.25 27 VAL B CA 1
ATOM 1709 C C . VAL B 1 27 ? -17.875 8.477 4.008 1 98.25 27 VAL B C 1
ATOM 1711 O O . VAL B 1 27 ? -17.406 7.34 3.881 1 98.25 27 VAL B O 1
ATOM 1714 N N . LEU B 1 28 ? -18.766 8.789 4.914 1 98.44 28 LEU B N 1
ATOM 1715 C CA . LEU B 1 28 ? -19.234 7.801 5.883 1 98.44 28 LEU B CA 1
ATOM 1716 C C . LEU B 1 28 ? -20 6.684 5.188 1 98.44 28 LEU B C 1
ATOM 1718 O O . LEU B 1 28 ? -19.875 5.512 5.555 1 98.44 28 LEU B O 1
ATOM 1722 N N . VAL B 1 29 ? -20.797 7.02 4.223 1 98.06 29 VAL B N 1
ATOM 1723 C CA . VAL B 1 29 ? -21.5 6.008 3.445 1 98.06 29 VAL B CA 1
ATOM 1724 C C . VAL B 1 29 ? -20.5 5.066 2.787 1 98.06 29 VAL B C 1
ATOM 1726 O O . VAL B 1 29 ? -20.625 3.844 2.881 1 98.06 29 VAL B O 1
ATOM 1729 N N . TRP B 1 30 ? -19.531 5.59 2.191 1 98.19 30 TRP B N 1
ATOM 1730 C CA . TRP B 1 30 ? -18.516 4.781 1.529 1 98.19 30 TRP B CA 1
ATOM 1731 C C . TRP B 1 30 ? -17.797 3.893 2.533 1 98.19 30 TRP B C 1
ATOM 1733 O O . TRP B 1 30 ? -17.594 2.703 2.287 1 98.19 30 TRP B O 1
ATOM 1743 N N . LEU B 1 31 ? -17.375 4.5 3.627 1 98.69 31 LEU B N 1
ATOM 1744 C CA . LEU B 1 31 ? -16.578 3.773 4.613 1 98.69 31 LEU B CA 1
ATOM 1745 C C . LEU B 1 31 ? -17.391 2.631 5.223 1 98.69 31 LEU B C 1
ATOM 1747 O O . LEU B 1 31 ? -16.844 1.571 5.531 1 98.69 31 LEU B O 1
ATOM 1751 N N . CYS B 1 32 ? -18.641 2.879 5.426 1 98.25 32 CYS B N 1
ATOM 1752 C CA . CYS B 1 32 ? -19.484 1.8 5.922 1 98.25 32 CYS B CA 1
ATOM 1753 C C . CYS B 1 32 ? -19.578 0.665 4.91 1 98.25 32 CYS B C 1
ATOM 1755 O O . CYS B 1 32 ? -19.438 -0.506 5.27 1 98.25 32 CYS B O 1
ATOM 1757 N N . TYR B 1 33 ? -19.875 0.993 3.727 1 97.81 33 TYR B N 1
ATOM 1758 C CA . TYR B 1 33 ? -19.875 -0.007 2.664 1 97.81 33 TYR B CA 1
ATOM 1759 C C . TYR B 1 33 ? -18.531 -0.714 2.574 1 97.81 33 TYR B C 1
ATOM 1761 O O . TYR B 1 33 ? -18.469 -1.939 2.445 1 97.81 33 TYR B O 1
ATOM 1769 N N . ASP B 1 34 ? -17.5 0.034 2.607 1 98.06 34 ASP B N 1
ATOM 1770 C CA . ASP B 1 34 ? -16.125 -0.452 2.561 1 98.06 34 ASP B CA 1
ATOM 1771 C C . ASP B 1 34 ? -15.867 -1.478 3.662 1 98.06 34 ASP B C 1
ATOM 1773 O O . ASP B 1 34 ? -15.391 -2.584 3.391 1 98.06 34 ASP B O 1
ATOM 1777 N N . ALA B 1 35 ? -16.141 -1.11 4.855 1 98.19 35 ALA B N 1
ATOM 1778 C CA . ALA B 1 35 ? -15.969 -2.012 5.992 1 98.19 35 ALA B CA 1
ATOM 1779 C C . ALA B 1 35 ? -16.781 -3.291 5.809 1 98.19 35 ALA B C 1
ATOM 1781 O O . ALA B 1 35 ? -16.281 -4.391 6.074 1 98.19 35 ALA B O 1
ATOM 1782 N N . LEU B 1 36 ? -17.984 -3.15 5.34 1 97.5 36 LEU B N 1
ATOM 1783 C CA . LEU B 1 36 ? -18.859 -4.309 5.125 1 97.5 36 LEU B CA 1
ATOM 1784 C C . LEU B 1 36 ? -18.266 -5.238 4.07 1 97.5 36 LEU B C 1
ATOM 1786 O O . LEU B 1 36 ? -18.281 -6.457 4.234 1 97.5 36 LEU B O 1
ATOM 1790 N N . VAL B 1 37 ? -17.75 -4.699 3.045 1 96.69 37 VAL B N 1
ATOM 1791 C CA . VAL B 1 37 ? -17.141 -5.512 1.996 1 96.69 37 VAL B CA 1
ATOM 1792 C C . VAL B 1 37 ? -15.938 -6.266 2.559 1 96.69 37 VAL B C 1
ATOM 1794 O O . VAL B 1 37 ? -15.789 -7.469 2.322 1 96.69 37 VAL B O 1
ATOM 1797 N N . HIS B 1 38 ? -15.086 -5.605 3.311 1 97.94 38 HIS B N 1
ATOM 1798 C CA . HIS B 1 38 ? -13.883 -6.23 3.842 1 97.94 38 HIS B CA 1
ATOM 1799 C C . HIS B 1 38 ? -14.227 -7.344 4.824 1 97.94 38 HIS B C 1
ATOM 1801 O O . HIS B 1 38 ? -13.68 -8.445 4.738 1 97.94 38 HIS B O 1
ATOM 1807 N N . PHE B 1 39 ? -15.141 -7.117 5.637 1 97.75 39 PHE B N 1
ATOM 1808 C CA . PHE B 1 39 ? -15.391 -8.086 6.699 1 97.75 39 PHE B CA 1
ATOM 1809 C C . PHE B 1 39 ? -16.406 -9.133 6.25 1 97.75 39 PHE B C 1
ATOM 1811 O O . PHE B 1 39 ? -16.219 -10.328 6.496 1 97.75 39 PHE B O 1
ATOM 1818 N N . ALA B 1 40 ? -17.484 -8.758 5.562 1 96.06 40 ALA B N 1
ATOM 1819 C CA . ALA B 1 40 ? -18.594 -9.672 5.285 1 96.06 40 ALA B CA 1
ATOM 1820 C C . ALA B 1 40 ? -18.375 -10.406 3.969 1 96.06 40 ALA B C 1
ATOM 1822 O O . ALA B 1 40 ? -18.922 -11.5 3.768 1 96.06 40 ALA B O 1
ATOM 1823 N N . LEU B 1 41 ? -17.594 -9.891 3.1 1 95.69 41 LEU B N 1
ATOM 1824 C CA . LEU B 1 41 ? -17.344 -10.57 1.832 1 95.69 41 LEU B CA 1
ATOM 1825 C C . LEU B 1 41 ? -15.922 -11.133 1.785 1 95.69 41 LEU B C 1
ATOM 1827 O O . LEU B 1 41 ? -15.734 -12.344 1.646 1 95.69 41 LEU B O 1
ATOM 1831 N N . GLU B 1 42 ? -14.984 -10.312 1.983 1 96.88 42 GLU B N 1
ATOM 1832 C CA . GLU B 1 42 ? -13.594 -10.742 1.837 1 96.88 42 GLU B CA 1
ATOM 1833 C C . GLU B 1 42 ? -13.164 -11.609 3.016 1 96.88 42 GLU B C 1
ATOM 1835 O O . GLU B 1 42 ? -12.328 -12.508 2.857 1 96.88 42 GLU B O 1
ATOM 1840 N N . GLY B 1 43 ? -13.695 -11.273 4.168 1 97.56 43 GLY B N 1
ATOM 1841 C CA . GLY B 1 43 ? -13.414 -12.117 5.316 1 97.56 43 GLY B CA 1
ATOM 1842 C C . GLY B 1 43 ? -13.734 -13.578 5.078 1 97.56 43 GLY B C 1
ATOM 1843 O O . GLY B 1 43 ? -12.859 -14.438 5.172 1 97.56 43 GLY B O 1
ATOM 1844 N N . PRO B 1 44 ? -14.961 -13.859 4.715 1 96.31 44 PRO B N 1
ATOM 1845 C CA . PRO B 1 44 ? -15.336 -15.242 4.41 1 96.31 44 PRO B CA 1
ATOM 1846 C C . PRO B 1 44 ? -14.531 -15.828 3.248 1 96.31 44 PRO B C 1
ATOM 1848 O O . PRO B 1 44 ? -14.227 -17.016 3.246 1 96.31 44 PRO B O 1
ATOM 1851 N N . PHE B 1 45 ? -14.242 -15.055 2.287 1 97.12 45 PHE B N 1
ATOM 1852 C CA . PHE B 1 45 ? -13.375 -15.531 1.212 1 97.12 45 PHE B CA 1
ATOM 1853 C C . PHE B 1 45 ? -12.062 -16.062 1.768 1 97.12 45 PHE B C 1
ATOM 1855 O O . PHE B 1 45 ? -11.617 -17.156 1.399 1 97.12 45 PHE B O 1
ATOM 1862 N N . VAL B 1 46 ? -11.414 -15.25 2.621 1 97.5 46 VAL B N 1
ATOM 1863 C CA . VAL B 1 46 ? -10.141 -15.641 3.217 1 97.5 46 VAL B CA 1
ATOM 1864 C C . VAL B 1 46 ? -10.32 -16.938 4.012 1 97.5 46 VAL B C 1
ATOM 1866 O O . VAL B 1 46 ? -9.531 -17.875 3.867 1 97.5 46 VAL B O 1
ATOM 1869 N N . TYR B 1 47 ? -11.352 -17 4.801 1 96.81 47 TYR B N 1
ATOM 1870 C CA . TYR B 1 47 ? -11.625 -18.188 5.594 1 96.81 47 TYR B CA 1
ATOM 1871 C C . TYR B 1 47 ? -11.797 -19.406 4.703 1 96.81 47 TYR B C 1
ATOM 1873 O O . TYR B 1 47 ? -11.141 -20.438 4.914 1 96.81 47 TYR B O 1
ATOM 1881 N N . LEU B 1 48 ? -12.594 -19.312 3.654 1 95.62 48 LEU B N 1
ATOM 1882 C CA . LEU B 1 48 ? -12.891 -20.438 2.768 1 95.62 48 LEU B CA 1
ATOM 1883 C C . LEU B 1 48 ? -11.648 -20.859 1.992 1 95.62 48 LEU B C 1
ATOM 1885 O O . LEU B 1 48 ? -11.484 -22.047 1.683 1 95.62 48 LEU B O 1
ATOM 1889 N N . SER B 1 49 ? -10.797 -19.922 1.719 1 95.06 49 SER B N 1
ATOM 1890 C CA . SER B 1 49 ? -9.562 -20.234 0.997 1 95.06 49 SER B CA 1
ATOM 1891 C C . SER B 1 49 ? -8.617 -21.078 1.847 1 95.06 49 SER B C 1
ATOM 1893 O O . SER B 1 49 ? -7.828 -21.859 1.314 1 95.06 49 SER B O 1
ATOM 1895 N N . PHE B 1 50 ? -8.688 -20.953 3.172 1 94.19 50 PHE B N 1
ATOM 1896 C CA . PHE B 1 50 ? -7.777 -21.688 4.051 1 94.19 50 PHE B CA 1
ATOM 1897 C C . PHE B 1 50 ? -8.32 -23.078 4.363 1 94.19 50 PHE B C 1
ATOM 1899 O O . PHE B 1 50 ? -7.555 -24 4.598 1 94.19 50 PHE B O 1
ATOM 1906 N N . VAL B 1 51 ? -9.602 -23.219 4.324 1 93.5 51 VAL B N 1
ATOM 1907 C CA . VAL B 1 51 ? -10.172 -24.5 4.727 1 93.5 51 VAL B CA 1
ATOM 1908 C C . VAL B 1 51 ? -10.398 -25.375 3.492 1 93.5 51 VAL B C 1
ATOM 1910 O O . VAL B 1 51 ? -10.656 -26.562 3.613 1 93.5 51 VAL B O 1
ATOM 1913 N N . GLY B 1 52 ? -10.281 -24.828 2.316 1 89.38 52 GLY B N 1
ATOM 1914 C CA . GLY B 1 52 ? -10.453 -25.531 1.059 1 89.38 52 GLY B CA 1
ATOM 1915 C C . GLY B 1 52 ? -10.406 -24.625 -0.152 1 89.38 52 GLY B C 1
ATOM 1916 O O . GLY B 1 52 ? -9.609 -23.688 -0.197 1 89.38 52 GLY B O 1
ATOM 1917 N N . ASN B 1 53 ? -11.203 -25.078 -1.167 1 89.25 53 ASN B N 1
ATOM 1918 C CA . ASN B 1 53 ? -11.352 -24.266 -2.361 1 89.25 53 ASN B CA 1
ATOM 1919 C C . ASN B 1 53 ? -12.773 -23.719 -2.492 1 89.25 53 ASN B C 1
ATOM 1921 O O . ASN B 1 53 ? -13.742 -24.422 -2.17 1 89.25 53 ASN B O 1
ATOM 1925 N N . ILE B 1 54 ? -12.844 -22.453 -2.918 1 92.75 54 ILE B N 1
ATOM 1926 C CA . ILE B 1 54 ? -14.133 -21.812 -3.143 1 92.75 54 ILE B CA 1
ATOM 1927 C C . ILE B 1 54 ? -14.953 -22.625 -4.141 1 92.75 54 ILE B C 1
ATOM 1929 O O . ILE B 1 54 ? -16.172 -22.75 -3.996 1 92.75 54 ILE B O 1
ATOM 1933 N N . ALA B 1 55 ? -14.336 -23.219 -5.074 1 92.5 55 ALA B N 1
ATOM 1934 C CA . ALA B 1 55 ? -14.984 -24 -6.117 1 92.5 55 ALA B CA 1
ATOM 1935 C C . ALA B 1 55 ? -15.789 -25.156 -5.512 1 92.5 55 ALA B C 1
ATOM 1937 O O . ALA B 1 55 ? -16.828 -25.547 -6.059 1 92.5 55 ALA B O 1
ATOM 1938 N N . ASP B 1 56 ? -15.414 -25.609 -4.328 1 92.94 56 ASP B N 1
ATOM 1939 C CA . ASP B 1 56 ? -16.047 -26.766 -3.717 1 92.94 56 ASP B CA 1
ATOM 1940 C C . ASP B 1 56 ? -16.891 -26.375 -2.516 1 92.94 56 ASP B C 1
ATOM 1942 O O . ASP B 1 56 ? -17.469 -27.219 -1.836 1 92.94 56 ASP B O 1
ATOM 1946 N N . SER B 1 57 ? -16.891 -25.172 -2.232 1 91.5 57 SER B N 1
ATOM 1947 C CA . SER B 1 57 ? -17.641 -24.688 -1.071 1 91.5 57 SER B CA 1
ATOM 1948 C C . SER B 1 57 ? -19.094 -24.422 -1.417 1 91.5 57 SER B C 1
ATOM 1950 O O . SER B 1 57 ? -19.453 -24.312 -2.592 1 91.5 57 SER B O 1
ATOM 1952 N N . GLU B 1 58 ? -19.938 -24.422 -0.343 1 91.81 58 GLU B N 1
ATOM 1953 C CA . GLU B 1 58 ? -21.359 -24.188 -0.511 1 91.81 58 GLU B CA 1
ATOM 1954 C C . GLU B 1 58 ? -21.812 -22.953 0.281 1 91.81 58 GLU B C 1
ATOM 1956 O O . GLU B 1 58 ? -21.078 -22.469 1.155 1 91.81 58 GLU B O 1
ATOM 1961 N N . GLY B 1 59 ? -23.031 -22.484 -0.205 1 91.38 59 GLY B N 1
ATOM 1962 C CA . GLY B 1 59 ? -23.594 -21.344 0.492 1 91.38 59 GLY B CA 1
ATOM 1963 C C . GLY B 1 59 ? -23.594 -20.078 -0.354 1 91.38 59 GLY B C 1
ATOM 1964 O O . GLY B 1 59 ? -23.031 -20.062 -1.45 1 91.38 59 GLY B O 1
ATOM 1965 N N . LEU B 1 60 ? -24.219 -19.047 0.218 1 89.81 60 LEU B N 1
ATOM 1966 C CA . LEU B 1 60 ? -24.453 -17.812 -0.517 1 89.81 60 LEU B CA 1
ATOM 1967 C C . LEU B 1 60 ? -23.141 -17.094 -0.812 1 89.81 60 LEU B C 1
ATOM 1969 O O . LEU B 1 60 ? -22.922 -16.641 -1.938 1 89.81 60 LEU B O 1
ATOM 1973 N N . ILE B 1 61 ? -22.281 -17.062 0.113 1 91.12 61 ILE B N 1
ATOM 1974 C CA . ILE B 1 61 ? -21.016 -16.344 -0.036 1 91.12 61 ILE B CA 1
ATOM 1975 C C . ILE B 1 61 ? -20.125 -17.078 -1.047 1 91.12 61 ILE B C 1
ATOM 1977 O O . ILE B 1 61 ? -19.516 -16.438 -1.906 1 91.12 61 ILE B O 1
ATOM 1981 N N . ALA B 1 62 ? -20.062 -18.359 -0.943 1 93.88 62 ALA B N 1
ATOM 1982 C CA . ALA B 1 62 ? -19.312 -19.156 -1.907 1 93.88 62 ALA B CA 1
ATOM 1983 C C . ALA B 1 62 ? -19.844 -18.953 -3.322 1 93.88 62 ALA B C 1
ATOM 1985 O O . ALA B 1 62 ? -19.078 -18.859 -4.277 1 93.88 62 ALA B O 1
ATOM 1986 N N . SER B 1 63 ? -21.141 -18.922 -3.422 1 94.62 63 SER B N 1
ATOM 1987 C CA . SER B 1 63 ? -21.766 -18.75 -4.73 1 94.62 63 SER B CA 1
ATOM 1988 C C . SER B 1 63 ? -21.391 -17.406 -5.34 1 94.62 63 SER B C 1
ATOM 1990 O O . SER B 1 63 ? -21.188 -17.297 -6.551 1 94.62 63 SER B O 1
ATOM 1992 N N . LEU B 1 64 ? -21.297 -16.422 -4.527 1 93.69 64 LEU B N 1
ATOM 1993 C CA . LEU B 1 64 ? -20.891 -15.102 -4.988 1 93.69 64 LEU B CA 1
ATOM 1994 C C . LEU B 1 64 ? -19.484 -15.133 -5.547 1 93.69 64 LEU B C 1
ATOM 1996 O O . LEU B 1 64 ? -19.219 -14.609 -6.633 1 93.69 64 LEU B O 1
ATOM 2000 N N . TRP B 1 65 ? -18.578 -15.758 -4.863 1 95.19 65 TRP B N 1
ATOM 2001 C CA . TRP B 1 65 ? -17.172 -15.789 -5.293 1 95.19 65 TRP B CA 1
ATOM 2002 C C . TRP B 1 65 ? -17 -16.734 -6.473 1 95.19 65 TRP B C 1
ATOM 2004 O O . TRP B 1 65 ? -16.125 -16.531 -7.312 1 95.19 65 TRP B O 1
ATOM 2014 N N . LYS B 1 66 ? -17.859 -17.781 -6.578 1 95.69 66 LYS B N 1
ATOM 2015 C CA . LYS B 1 66 ? -17.844 -18.625 -7.77 1 95.69 66 LYS B CA 1
ATOM 2016 C C . LYS B 1 66 ? -18.25 -17.828 -9.008 1 95.69 66 LYS B C 1
ATOM 2018 O O . LYS B 1 66 ? -17.656 -18 -10.078 1 95.69 66 LYS B O 1
ATOM 2023 N N . GLU B 1 67 ? -19.234 -17.016 -8.789 1 94.38 67 GLU B N 1
ATOM 2024 C CA . GLU B 1 67 ? -19.625 -16.141 -9.891 1 94.38 67 GLU B CA 1
ATOM 2025 C C . GLU B 1 67 ? -18.484 -15.203 -10.281 1 94.38 67 GLU B C 1
ATOM 2027 O O . GLU B 1 67 ? -18.188 -15.055 -11.469 1 94.38 67 GLU B O 1
ATOM 2032 N N . TYR B 1 68 ? -17.875 -14.586 -9.344 1 94.69 68 TYR B N 1
ATOM 2033 C CA . TYR B 1 68 ? -16.766 -13.695 -9.633 1 94.69 68 TYR B CA 1
ATOM 2034 C C . TYR B 1 68 ? -15.578 -14.461 -10.211 1 94.69 68 TYR B C 1
ATOM 2036 O O . TYR B 1 68 ? -14.82 -13.922 -11.023 1 94.69 68 TYR B O 1
ATOM 2044 N N . GLY B 1 69 ? -15.484 -15.688 -9.789 1 96 69 GLY B N 1
ATOM 2045 C CA . GLY B 1 69 ? -14.43 -16.547 -10.297 1 96 69 GLY B CA 1
ATOM 2046 C C . GLY B 1 69 ? -14.508 -16.781 -11.789 1 96 69 GLY B C 1
ATOM 2047 O O . GLY B 1 69 ? -13.508 -17.141 -12.422 1 96 69 GLY B O 1
ATOM 2048 N N . LYS B 1 70 ? -15.633 -16.594 -12.344 1 95.94 70 LYS B N 1
ATOM 2049 C CA . LYS B 1 70 ? -15.781 -16.688 -13.797 1 95.94 70 LYS B CA 1
ATOM 2050 C C . LYS B 1 70 ? -15.047 -15.547 -14.5 1 95.94 70 LYS B C 1
ATOM 2052 O O . LYS B 1 70 ? -14.641 -15.688 -15.656 1 95.94 70 LYS B O 1
ATOM 2057 N N . ALA B 1 71 ? -14.891 -14.445 -13.805 1 96.69 71 ALA B N 1
ATOM 2058 C CA . ALA B 1 71 ? -14.164 -13.297 -14.344 1 96.69 71 ALA B CA 1
ATOM 2059 C C . ALA B 1 71 ? -12.68 -13.375 -14.008 1 96.69 71 ALA B C 1
ATOM 2061 O O . ALA B 1 71 ? -11.836 -13.008 -14.828 1 96.69 71 ALA B O 1
ATOM 2062 N N . ASP B 1 72 ? -12.359 -13.844 -12.898 1 97.62 72 ASP B N 1
ATOM 2063 C CA . ASP B 1 72 ? -11.008 -14 -12.391 1 97.62 72 ASP B CA 1
ATOM 2064 C C . ASP B 1 72 ? -10.836 -15.344 -11.688 1 97.62 72 ASP B C 1
ATOM 2066 O O . ASP B 1 72 ? -11.164 -15.477 -10.5 1 97.62 72 ASP B O 1
ATOM 2070 N N . ALA B 1 73 ? -10.227 -16.266 -12.336 1 96.56 73 ALA B N 1
ATOM 2071 C CA . ALA B 1 73 ? -10.164 -17.656 -11.906 1 96.56 73 ALA B CA 1
ATOM 2072 C C . ALA B 1 73 ? -9.375 -17.812 -10.609 1 96.56 73 ALA B C 1
ATOM 2074 O O . ALA B 1 73 ? -9.523 -18.797 -9.891 1 96.56 73 ALA B O 1
ATOM 2075 N N . ARG B 1 74 ? -8.531 -16.828 -10.266 1 96.81 74 ARG B N 1
ATOM 2076 C CA . ARG B 1 74 ? -7.699 -16.906 -9.078 1 96.81 74 ARG B CA 1
ATOM 2077 C C . ARG B 1 74 ? -8.547 -16.828 -7.809 1 96.81 74 ARG B C 1
ATOM 2079 O O . ARG B 1 74 ? -8.07 -17.156 -6.719 1 96.81 74 ARG B O 1
ATOM 2086 N N . TRP B 1 75 ? -9.758 -16.422 -7.914 1 96.12 75 TRP B N 1
ATOM 2087 C CA . TRP B 1 75 ? -10.648 -16.297 -6.766 1 96.12 75 TRP B CA 1
ATOM 2088 C C . TRP B 1 75 ? -11.375 -17.609 -6.496 1 96.12 75 TRP B C 1
ATOM 2090 O O . TRP B 1 75 ? -12.094 -17.734 -5.5 1 96.12 75 TRP B O 1
ATOM 2100 N N . LEU B 1 76 ? -11.141 -18.625 -7.398 1 95.12 76 LEU B N 1
ATOM 2101 C CA . LEU B 1 76 ? -11.773 -19.922 -7.23 1 95.12 76 LEU B CA 1
ATOM 2102 C C . LEU B 1 76 ? -10.844 -20.891 -6.512 1 95.12 76 LEU B C 1
ATOM 2104 O O . LEU B 1 76 ? -11.297 -21.75 -5.742 1 95.12 76 LEU B O 1
ATOM 2108 N N . TYR B 1 77 ? -9.609 -20.734 -6.844 1 91.94 77 TYR B N 1
ATOM 2109 C CA . TYR B 1 77 ? -8.594 -21.609 -6.281 1 91.94 77 TYR B CA 1
ATOM 2110 C C . TYR B 1 77 ? -7.582 -20.828 -5.453 1 91.94 77 TYR B C 1
ATOM 2112 O O . TYR B 1 77 ? -7.516 -19.594 -5.551 1 91.94 77 TYR B O 1
ATOM 2120 N N . PHE B 1 78 ? -6.906 -21.469 -4.621 1 92.94 78 PHE B N 1
ATOM 2121 C CA . PHE B 1 78 ? -5.977 -20.797 -3.721 1 92.94 78 PHE B CA 1
ATOM 2122 C C . PHE B 1 78 ? -4.844 -20.141 -4.504 1 92.94 78 PHE B C 1
ATOM 2124 O O . PHE B 1 78 ? -4.02 -20.828 -5.109 1 92.94 78 PHE B O 1
ATOM 2131 N N . ASP B 1 79 ? -4.91 -18.875 -4.527 1 96.44 79 ASP B N 1
ATOM 2132 C CA . ASP B 1 79 ? -3.828 -18.047 -5.059 1 96.44 79 ASP B CA 1
ATOM 2133 C C . ASP B 1 79 ? -3.129 -17.266 -3.943 1 96.44 79 ASP B C 1
ATOM 2135 O O . ASP B 1 79 ? -3.734 -16.406 -3.305 1 96.44 79 ASP B O 1
ATOM 2139 N N . PRO B 1 80 ? -1.862 -17.531 -3.766 1 97.06 80 PRO B N 1
ATOM 2140 C CA . PRO B 1 80 ? -1.193 -16.953 -2.594 1 97.06 80 PRO B CA 1
ATOM 2141 C C . PRO B 1 80 ? -1.114 -15.43 -2.646 1 97.06 80 PRO B C 1
ATOM 2143 O O . PRO B 1 80 ? -1.129 -14.773 -1.603 1 97.06 80 PRO B O 1
ATOM 2146 N N . THR B 1 81 ? -0.969 -14.859 -3.824 1 97.94 81 THR B N 1
ATOM 2147 C CA . THR B 1 81 ? -0.924 -13.406 -3.959 1 97.94 81 THR B CA 1
ATOM 2148 C C . THR B 1 81 ? -2.264 -12.781 -3.576 1 97.94 81 THR B C 1
ATOM 2150 O O . THR B 1 81 ? -2.314 -11.852 -2.773 1 97.94 81 THR B O 1
ATOM 2153 N N . ILE B 1 82 ? -3.35 -13.328 -4.09 1 98.12 82 ILE B N 1
ATOM 2154 C CA . ILE B 1 82 ? -4.688 -12.812 -3.828 1 98.12 82 ILE B CA 1
ATOM 2155 C C . ILE B 1 82 ? -5.039 -13.008 -2.355 1 98.12 82 ILE B C 1
ATOM 2157 O O . ILE B 1 82 ? -5.531 -12.086 -1.699 1 98.12 82 ILE B O 1
ATOM 2161 N N . VAL B 1 83 ? -4.781 -14.18 -1.882 1 97.94 83 VAL B N 1
ATOM 2162 C CA . VAL B 1 83 ? -5.129 -14.469 -0.495 1 97.94 83 VAL B CA 1
ATOM 2163 C C . VAL B 1 83 ? -4.328 -13.562 0.439 1 97.94 83 VAL B C 1
ATOM 2165 O O . VAL B 1 83 ? -4.871 -13.031 1.409 1 97.94 83 VAL B O 1
ATOM 2168 N N . SER B 1 84 ? -3.025 -13.391 0.172 1 98.19 84 SER B N 1
ATOM 2169 C CA . SER B 1 84 ? -2.191 -12.508 0.979 1 98.19 84 SER B CA 1
ATOM 2170 C C . SER B 1 84 ? -2.746 -11.086 0.992 1 98.19 84 SER B C 1
ATOM 2172 O O . SER B 1 84 ? -2.785 -10.438 2.041 1 98.19 84 SER B O 1
ATOM 2174 N N . LEU B 1 85 ? -3.094 -10.633 -0.114 1 97.94 85 LEU B N 1
ATOM 2175 C CA . LEU B 1 85 ? -3.676 -9.305 -0.269 1 97.94 85 LEU B CA 1
ATOM 2176 C C . LEU B 1 85 ? -4.961 -9.18 0.542 1 97.94 85 LEU B C 1
ATOM 2178 O O . LEU B 1 85 ? -5.168 -8.18 1.23 1 97.94 85 LEU B O 1
ATOM 2182 N N . GLU B 1 86 ? -5.824 -10.172 0.499 1 98.12 86 GLU B N 1
ATOM 2183 C CA . GLU B 1 86 ? -7.137 -10.109 1.132 1 98.12 86 GLU B CA 1
ATOM 2184 C C . GLU B 1 86 ? -7.023 -10.219 2.65 1 98.12 86 GLU B C 1
ATOM 2186 O O . GLU B 1 86 ? -7.82 -9.633 3.381 1 98.12 86 GLU B O 1
ATOM 2191 N N . ILE B 1 87 ? -6.023 -10.922 3.057 1 98.5 87 ILE B N 1
ATOM 2192 C CA . ILE B 1 87 ? -5.777 -10.93 4.496 1 98.5 87 ILE B CA 1
ATOM 2193 C C . ILE B 1 87 ? -5.512 -9.508 4.984 1 98.5 87 ILE B C 1
ATOM 2195 O O . ILE B 1 87 ? -6.074 -9.07 5.992 1 98.5 87 ILE B O 1
ATOM 2199 N N . LEU B 1 88 ? -4.684 -8.836 4.254 1 98 88 LEU B N 1
ATOM 2200 C CA . LEU B 1 88 ? -4.34 -7.461 4.621 1 98 88 LEU B CA 1
ATOM 2201 C C . LEU B 1 88 ? -5.566 -6.559 4.543 1 98 88 LEU B C 1
ATOM 2203 O O . LEU B 1 88 ? -5.754 -5.688 5.398 1 98 88 LEU B O 1
ATOM 2207 N N . THR B 1 89 ? -6.398 -6.727 3.561 1 97.94 89 THR B N 1
ATOM 2208 C CA . THR B 1 89 ? -7.582 -5.891 3.391 1 97.94 89 THR B CA 1
ATOM 2209 C C . THR B 1 89 ? -8.586 -6.145 4.512 1 97.94 89 THR B C 1
ATOM 2211 O O . THR B 1 89 ? -9.195 -5.207 5.027 1 97.94 89 THR B O 1
ATOM 2214 N N . VAL B 1 90 ? -8.727 -7.359 4.848 1 98.44 90 VAL B N 1
ATOM 2215 C CA . VAL B 1 90 ? -9.688 -7.711 5.891 1 98.44 90 VAL B CA 1
ATOM 2216 C C . VAL B 1 90 ? -9.195 -7.195 7.242 1 98.44 90 VAL B C 1
ATOM 2218 O O . VAL B 1 90 ? -9.922 -6.484 7.941 1 98.44 90 VAL B O 1
ATOM 2221 N N . VAL B 1 91 ? -7.977 -7.445 7.566 1 98.31 91 VAL B N 1
ATOM 2222 C CA . VAL B 1 91 ? -7.469 -7.172 8.906 1 98.31 91 VAL B CA 1
ATOM 2223 C C . VAL B 1 91 ? -7.113 -5.695 9.031 1 98.31 91 VAL B C 1
ATOM 2225 O O . VAL B 1 91 ? -7.598 -5.004 9.93 1 98.31 91 VAL B O 1
ATOM 2228 N N . LEU B 1 92 ? -6.344 -5.254 8.086 1 98.56 92 LEU B N 1
ATOM 2229 C CA . LEU B 1 92 ? -5.84 -3.893 8.219 1 98.56 92 LEU B CA 1
ATOM 2230 C C . LEU B 1 92 ? -6.836 -2.885 7.66 1 98.56 92 LEU B C 1
ATOM 2232 O O . LEU B 1 92 ? -7.281 -1.981 8.375 1 98.56 92 LEU B O 1
ATOM 2236 N N . ASP B 1 93 ? -7.227 -3.008 6.418 1 98.69 93 ASP B N 1
ATOM 2237 C CA . ASP B 1 93 ? -8.102 -2.023 5.793 1 98.69 93 ASP B CA 1
ATOM 2238 C C . ASP B 1 93 ? -9.461 -1.975 6.488 1 98.69 93 ASP B C 1
ATOM 2240 O O . ASP B 1 93 ? -10.016 -0.896 6.703 1 98.69 93 ASP B O 1
ATOM 2244 N N . GLY B 1 94 ? -10.023 -3.162 6.734 1 98.75 94 GLY B N 1
ATOM 2245 C CA . GLY B 1 94 ? -11.281 -3.178 7.473 1 98.75 94 GLY B CA 1
ATOM 2246 C C . GLY B 1 94 ? -11.203 -2.441 8.797 1 98.75 94 GLY B C 1
ATOM 2247 O O . GLY B 1 94 ? -12.078 -1.634 9.117 1 98.75 94 GLY B O 1
ATOM 2248 N N . SER B 1 95 ? -10.18 -2.695 9.578 1 98.81 95 SER B N 1
ATOM 2249 C CA . SER B 1 95 ? -9.992 -2.041 10.867 1 98.81 95 SER B CA 1
ATOM 2250 C C . SER B 1 95 ? -9.789 -0.538 10.703 1 98.81 95 SER B C 1
ATOM 2252 O O . SER B 1 95 ? -10.367 0.256 11.445 1 98.81 95 SER B O 1
ATOM 2254 N N . LEU B 1 96 ? -8.992 -0.178 9.758 1 98.81 96 LEU B N 1
ATOM 2255 C CA . LEU B 1 96 ? -8.758 1.237 9.492 1 98.81 96 LEU B CA 1
ATOM 2256 C C . LEU B 1 96 ? -10.062 1.944 9.141 1 98.81 96 LEU B C 1
ATOM 2258 O O . LEU B 1 96 ? -10.289 3.08 9.562 1 98.81 96 LEU B O 1
ATOM 2262 N N . ALA B 1 97 ? -10.898 1.274 8.344 1 98.81 97 ALA B N 1
ATOM 2263 C CA . ALA B 1 97 ? -12.18 1.863 7.969 1 98.81 97 ALA B CA 1
ATOM 2264 C C . ALA B 1 97 ? -13.047 2.129 9.203 1 98.81 97 ALA B C 1
ATOM 2266 O O . ALA B 1 97 ? -13.641 3.203 9.328 1 98.81 97 ALA B O 1
ATOM 2267 N N . LEU B 1 98 ? -13.094 1.231 10.094 1 98.75 98 LEU B N 1
ATOM 2268 C CA . LEU B 1 98 ? -13.898 1.391 11.297 1 98.75 98 LEU B CA 1
ATOM 2269 C C . LEU B 1 98 ? -13.352 2.525 12.164 1 98.75 98 LEU B C 1
ATOM 2271 O O . LEU B 1 98 ? -14.125 3.363 12.648 1 98.75 98 LEU B O 1
ATOM 2275 N N . VAL B 1 99 ? -12.062 2.562 12.375 1 98.81 99 VAL B N 1
ATOM 2276 C CA . VAL B 1 99 ? -11.461 3.598 13.211 1 98.81 99 VAL B CA 1
ATOM 2277 C C . VAL B 1 99 ? -11.625 4.961 12.539 1 98.81 99 VAL B C 1
ATOM 2279 O O . VAL B 1 99 ? -11.805 5.977 13.219 1 98.81 99 VAL B O 1
ATOM 2282 N N . LEU B 1 100 ? -11.547 4.957 11.242 1 98.81 100 LEU B N 1
ATOM 2283 C CA . LEU B 1 100 ? -11.734 6.207 10.508 1 98.81 100 LEU B CA 1
ATOM 2284 C C . LEU B 1 100 ? -13.156 6.723 10.672 1 98.81 100 LEU B C 1
ATOM 2286 O O . LEU B 1 100 ? -13.375 7.926 10.828 1 98.81 100 LEU B O 1
ATOM 2290 N N . ILE B 1 101 ? -14.133 5.812 10.57 1 98.69 101 ILE B N 1
ATOM 2291 C CA . ILE B 1 101 ? -15.516 6.195 10.82 1 98.69 101 ILE B CA 1
ATOM 2292 C C . ILE B 1 101 ? -15.617 6.871 12.188 1 98.69 101 ILE B C 1
ATOM 2294 O O . ILE B 1 101 ? -16.188 7.957 12.312 1 98.69 101 ILE B O 1
ATOM 2298 N N . TYR B 1 102 ? -15.07 6.289 13.164 1 98.44 102 TYR B N 1
ATOM 2299 C CA . TYR B 1 102 ? -15.062 6.855 14.508 1 98.44 102 TYR B CA 1
ATOM 2300 C C . TYR B 1 102 ? -14.391 8.227 14.516 1 98.44 102 TYR B C 1
ATOM 2302 O O . TYR B 1 102 ? -14.906 9.172 15.125 1 98.44 102 TYR B O 1
ATOM 2310 N N . ALA B 1 103 ? -13.281 8.312 13.883 1 98.25 103 ALA B N 1
ATOM 2311 C CA . ALA B 1 103 ? -12.523 9.562 13.859 1 98.25 103 ALA B CA 1
ATOM 2312 C C . ALA B 1 103 ? -13.328 10.68 13.203 1 98.25 103 ALA B C 1
ATOM 2314 O O . ALA B 1 103 ? -13.227 11.844 13.602 1 98.25 103 ALA B O 1
ATOM 2315 N N . ILE B 1 104 ? -14.047 10.344 12.203 1 97.88 104 ILE B N 1
ATOM 2316 C CA . ILE B 1 104 ? -14.852 11.344 11.508 1 97.88 104 ILE B CA 1
ATOM 2317 C C . ILE B 1 104 ? -16.016 11.773 12.406 1 97.88 104 ILE B C 1
ATOM 2319 O O . ILE B 1 104 ? -16.234 12.977 12.594 1 97.88 104 ILE B O 1
ATOM 2323 N N . VAL B 1 105 ? -16.703 10.828 12.977 1 97.12 105 VAL B N 1
ATOM 2324 C CA . VAL B 1 105 ? -17.875 11.102 13.781 1 97.12 105 VAL B CA 1
ATOM 2325 C C . VAL B 1 105 ? -17.484 11.867 15.039 1 97.12 105 VAL B C 1
ATOM 2327 O O . VAL B 1 105 ? -18.188 12.781 15.477 1 97.12 105 VAL B O 1
ATOM 2330 N N . LYS B 1 106 ? -16.359 11.594 15.594 1 96.94 106 LYS B N 1
ATOM 2331 C CA . LYS B 1 106 ? -15.93 12.211 16.844 1 96.94 106 LYS B CA 1
ATOM 2332 C C . LYS B 1 106 ? -14.938 13.344 16.594 1 96.94 106 LYS B C 1
ATOM 2334 O O . LYS B 1 106 ? -14.336 13.867 17.531 1 96.94 106 LYS B O 1
ATOM 2339 N N . GLU B 1 107 ? -14.711 13.641 15.398 1 95 107 GLU B N 1
ATOM 2340 C CA . GLU B 1 107 ? -13.859 14.758 14.984 1 95 107 GLU B CA 1
ATOM 2341 C C . GLU B 1 107 ? -12.484 14.664 15.633 1 95 107 GLU B C 1
ATOM 2343 O O . GLU B 1 107 ? -12.016 15.625 16.25 1 95 107 GLU B O 1
ATOM 2348 N N . LYS B 1 108 ? -11.867 13.562 15.336 1 96.75 108 LYS B N 1
ATOM 2349 C CA . LYS B 1 108 ? -10.539 13.328 15.891 1 96.75 108 LYS B CA 1
ATOM 2350 C C . LYS B 1 108 ? -9.453 13.891 14.977 1 96.75 108 LYS B C 1
ATOM 2352 O O . LYS B 1 108 ? -9.641 13.984 13.766 1 96.75 108 LYS B O 1
ATOM 2357 N N . TYR B 1 109 ? -8.297 14.266 15.594 1 94.94 109 TYR B N 1
ATOM 2358 C CA . TYR B 1 109 ? -7.195 14.914 14.883 1 94.94 109 TYR B CA 1
ATOM 2359 C C . TYR B 1 109 ? -6.566 13.969 13.875 1 94.94 109 TYR B C 1
ATOM 2361 O O . TYR B 1 109 ? -5.961 14.406 12.891 1 94.94 109 TYR B O 1
ATOM 2369 N N . TYR B 1 110 ? -6.711 12.672 14.031 1 97.44 110 TYR B N 1
ATOM 2370 C CA . TYR B 1 110 ? -5.969 11.711 13.219 1 97.44 110 TYR B CA 1
ATOM 2371 C C . TYR B 1 110 ? -6.809 11.211 12.055 1 97.44 110 TYR B C 1
ATOM 2373 O O . TYR B 1 110 ? -6.438 10.25 11.375 1 97.44 110 TYR B O 1
ATOM 2381 N N . ARG B 1 111 ? -7.906 11.781 11.781 1 97.56 111 ARG B N 1
ATOM 2382 C CA . ARG B 1 111 ? -8.812 11.312 10.727 1 97.56 111 ARG B CA 1
ATOM 2383 C C . ARG B 1 111 ? -8.102 11.273 9.375 1 97.56 111 ARG B C 1
ATOM 2385 O O . ARG B 1 111 ? -8.195 10.281 8.656 1 97.56 111 ARG B O 1
ATOM 2392 N N . HIS B 1 112 ? -7.383 12.32 9.039 1 98.12 112 HIS B N 1
ATOM 2393 C CA . HIS B 1 112 ? -6.805 12.367 7.699 1 98.12 112 HIS B CA 1
ATOM 2394 C C . HIS B 1 112 ? -5.543 11.516 7.613 1 98.12 112 HIS B C 1
ATOM 2396 O O . HIS B 1 112 ? -5.203 11 6.547 1 98.12 112 HIS B O 1
ATOM 2402 N N . PHE B 1 113 ? -4.848 11.352 8.766 1 98.81 113 PHE B N 1
ATOM 2403 C CA . PHE B 1 113 ? -3.789 10.352 8.789 1 98.81 113 PHE B CA 1
ATOM 2404 C C . PHE B 1 113 ? -4.332 8.977 8.422 1 98.81 113 PHE B C 1
ATOM 2406 O O . PHE B 1 113 ? -3.777 8.297 7.555 1 98.81 113 PHE B O 1
ATOM 2413 N N . LEU B 1 114 ? -5.414 8.586 8.992 1 98.88 114 LEU B N 1
ATOM 2414 C CA . LEU B 1 114 ? -6.031 7.285 8.758 1 98.88 114 LEU B CA 1
ATOM 2415 C C . LEU B 1 114 ? -6.594 7.199 7.348 1 98.88 114 LEU B C 1
ATOM 2417 O O . LEU B 1 114 ? -6.492 6.16 6.695 1 98.88 114 LEU B O 1
ATOM 2421 N N . GLN B 1 115 ? -7.191 8.242 6.93 1 98.88 115 GLN B N 1
ATOM 2422 C CA . GLN B 1 115 ? -7.809 8.273 5.609 1 98.88 115 GLN B CA 1
ATOM 2423 C C . GLN B 1 115 ? -6.762 8.094 4.512 1 98.88 115 GLN B C 1
ATOM 2425 O O . GLN B 1 115 ? -6.973 7.324 3.568 1 98.88 115 GLN B O 1
ATOM 2430 N N . ILE B 1 116 ? -5.664 8.758 4.617 1 98.94 116 ILE B N 1
ATOM 2431 C CA . ILE B 1 116 ? -4.578 8.594 3.654 1 98.94 116 ILE B CA 1
ATOM 2432 C C . ILE B 1 116 ? -4.07 7.156 3.693 1 98.94 116 ILE B C 1
ATOM 2434 O O . ILE B 1 116 ? -3.914 6.516 2.65 1 98.94 116 ILE B O 1
ATOM 2438 N N . THR B 1 117 ? -3.85 6.66 4.867 1 98.94 117 THR B N 1
ATOM 2439 C CA . THR B 1 117 ? -3.324 5.309 5.039 1 98.94 117 THR B CA 1
ATOM 2440 C C . THR B 1 117 ? -4.25 4.281 4.398 1 98.94 117 THR B C 1
ATOM 2442 O O . THR B 1 117 ? -3.809 3.451 3.602 1 98.94 117 THR B O 1
ATOM 2445 N N . LEU B 1 118 ? -5.512 4.371 4.699 1 98.94 118 LEU B N 1
ATOM 2446 C CA . LEU B 1 118 ? -6.496 3.428 4.18 1 98.94 118 LEU B CA 1
ATOM 2447 C C . LEU B 1 118 ? -6.562 3.492 2.656 1 98.94 118 LEU B C 1
ATOM 2449 O O . LEU B 1 118 ? -6.523 2.459 1.985 1 98.94 118 LEU B O 1
ATOM 2453 N N . CYS B 1 119 ? -6.645 4.688 2.141 1 98.94 119 CYS B N 1
ATOM 2454 C CA . CYS B 1 119 ? -6.809 4.879 0.704 1 98.94 119 CYS B CA 1
ATOM 2455 C C . CYS B 1 119 ? -5.582 4.379 -0.054 1 98.94 119 CYS B C 1
ATOM 2457 O O . CYS B 1 119 ? -5.711 3.748 -1.105 1 98.94 119 CYS B O 1
ATOM 2459 N N . VAL B 1 120 ? -4.406 4.637 0.449 1 98.88 120 VAL B N 1
ATOM 2460 C CA . VAL B 1 120 ? -3.182 4.164 -0.189 1 98.88 120 VAL B CA 1
ATOM 2461 C C . VAL B 1 120 ? -3.139 2.637 -0.157 1 98.88 120 VAL B C 1
ATOM 2463 O O . VAL B 1 120 ? -2.773 2 -1.148 1 98.88 120 VAL B O 1
ATOM 2466 N N . CYS B 1 121 ? -3.508 2.057 0.938 1 98.75 121 CYS B N 1
ATOM 2467 C CA . CYS B 1 121 ? -3.574 0.602 1.027 1 98.75 121 CYS B CA 1
ATOM 2468 C C . CYS B 1 121 ? -4.504 0.032 -0.038 1 98.75 121 CYS B C 1
ATOM 2470 O O . CYS B 1 121 ? -4.164 -0.948 -0.704 1 98.75 121 CYS B O 1
ATOM 2472 N N . GLU B 1 122 ? -5.609 0.651 -0.194 1 98.69 122 GLU B N 1
ATOM 2473 C CA . GLU B 1 122 ? -6.613 0.133 -1.121 1 98.69 122 GLU B CA 1
ATOM 2474 C C . GLU B 1 122 ? -6.141 0.256 -2.568 1 98.69 122 GLU B C 1
ATOM 2476 O O . GLU B 1 122 ? -6.324 -0.666 -3.365 1 98.69 122 GLU B O 1
ATOM 2481 N N . LEU B 1 123 ? -5.543 1.33 -2.863 1 98.62 123 LEU B N 1
ATOM 2482 C CA . LEU B 1 123 ? -5.023 1.512 -4.215 1 98.62 123 LEU B CA 1
ATOM 2483 C C . LEU B 1 123 ? -3.877 0.543 -4.492 1 98.62 123 LEU B C 1
ATOM 2485 O O . LEU B 1 123 ? -3.805 -0.046 -5.574 1 98.62 123 LEU B O 1
ATOM 2489 N N . TYR B 1 124 ? -2.98 0.425 -3.537 1 98.56 124 TYR B N 1
ATOM 2490 C CA . TYR B 1 124 ? -1.882 -0.525 -3.674 1 98.56 124 TYR B CA 1
ATOM 2491 C C . TYR B 1 124 ? -2.408 -1.943 -3.857 1 98.56 124 TYR B C 1
ATOM 2493 O O . TYR B 1 124 ? -1.897 -2.697 -4.691 1 98.56 124 TYR B O 1
ATOM 2501 N N . GLY B 1 125 ? -3.391 -2.297 -3.084 1 97.88 125 GLY B N 1
ATOM 2502 C CA . GLY B 1 125 ? -4.027 -3.598 -3.229 1 97.88 125 GLY B CA 1
ATOM 2503 C C . GLY B 1 125 ? -4.605 -3.828 -4.613 1 97.88 125 GLY B C 1
ATOM 2504 O O . GLY B 1 125 ? -4.5 -4.926 -5.16 1 97.88 125 GLY B O 1
ATOM 2505 N N . GLY B 1 126 ? -5.234 -2.799 -5.141 1 97.62 126 GLY B N 1
ATOM 2506 C CA . GLY B 1 126 ? -5.715 -2.895 -6.508 1 97.62 126 GLY B CA 1
ATOM 2507 C C . GLY B 1 126 ? -4.613 -3.168 -7.512 1 97.62 126 GLY B C 1
ATOM 2508 O O . GLY B 1 126 ? -4.777 -3.986 -8.422 1 97.62 126 GLY B O 1
ATOM 2509 N N . TRP B 1 127 ? -3.516 -2.467 -7.348 1 98 127 TRP B N 1
ATOM 2510 C CA . TRP B 1 127 ? -2.355 -2.689 -8.203 1 98 127 TRP B CA 1
ATOM 2511 C C . TRP B 1 127 ? -1.888 -4.137 -8.125 1 98 127 TRP B C 1
ATOM 2513 O O . TRP B 1 127 ? -1.677 -4.785 -9.148 1 98 127 TRP B O 1
ATOM 2523 N N . MET B 1 128 ? -1.794 -4.703 -6.945 1 98.19 128 MET B N 1
ATOM 2524 C CA . MET B 1 128 ? -1.251 -6.043 -6.754 1 98.19 128 MET B CA 1
ATOM 2525 C C . MET B 1 128 ? -2.264 -7.105 -7.172 1 98.19 128 MET B C 1
ATOM 2527 O O . MET B 1 128 ? -1.893 -8.25 -7.445 1 98.19 128 MET B O 1
ATOM 2531 N N . THR B 1 129 ? -3.518 -6.723 -7.199 1 97.75 129 THR B N 1
ATOM 2532 C CA . THR B 1 129 ? -4.543 -7.664 -7.633 1 97.75 129 THR B CA 1
ATOM 2533 C C . THR B 1 129 ? -4.43 -7.938 -9.125 1 97.75 129 THR B C 1
ATOM 2535 O O . THR B 1 129 ? -4.559 -9.078 -9.57 1 97.75 129 THR B O 1
ATOM 2538 N N . PHE B 1 130 ? -4.09 -6.941 -9.891 1 97.94 130 PHE B N 1
ATOM 2539 C CA . PHE B 1 130 ? -4.281 -7.109 -11.328 1 97.94 130 PHE B CA 1
ATOM 2540 C C . PHE B 1 130 ? -2.939 -7.113 -12.055 1 97.94 130 PHE B C 1
ATOM 2542 O O . PHE B 1 130 ? -2.748 -7.867 -13.008 1 97.94 130 PHE B O 1
ATOM 2549 N N . PHE B 1 131 ? -2.002 -6.375 -11.594 1 98.06 131 PHE B N 1
ATOM 2550 C CA . PHE B 1 131 ? -0.829 -6.082 -12.414 1 98.06 131 PHE B CA 1
ATOM 2551 C C . PHE B 1 131 ? 0.036 -7.328 -12.586 1 98.06 131 PHE B C 1
ATOM 2553 O O . PHE B 1 131 ? 0.576 -7.57 -13.664 1 98.06 131 PHE B O 1
ATOM 2560 N N . PRO B 1 132 ? 0.242 -8.133 -11.531 1 98.06 132 PRO B N 1
ATOM 2561 C CA . PRO B 1 132 ? 1.01 -9.359 -11.766 1 98.06 132 PRO B CA 1
ATOM 2562 C C . PRO B 1 132 ? 0.416 -10.227 -12.867 1 98.06 132 PRO B C 1
ATOM 2564 O O . PRO B 1 132 ? 1.156 -10.812 -13.664 1 98.06 132 PRO B O 1
ATOM 2567 N N . ASP B 1 133 ? -0.909 -10.297 -12.953 1 98.06 133 ASP B N 1
ATOM 2568 C CA . ASP B 1 133 ? -1.569 -11.102 -13.977 1 98.06 133 ASP B CA 1
ATOM 2569 C C . ASP B 1 133 ? -1.49 -10.422 -15.344 1 98.06 133 ASP B C 1
ATOM 2571 O O . ASP B 1 133 ? -1.31 -11.094 -16.359 1 98.06 133 ASP B O 1
ATOM 2575 N N . TRP B 1 134 ? -1.598 -9.117 -15.336 1 97.25 134 TRP B N 1
ATOM 2576 C CA . TRP B 1 134 ? -1.475 -8.367 -16.578 1 97.25 134 TRP B CA 1
ATOM 2577 C C . TRP B 1 134 ? -0.089 -8.547 -17.188 1 97.25 134 TRP B C 1
ATOM 2579 O O . TRP B 1 134 ? 0.048 -8.664 -18.406 1 97.25 134 TRP B O 1
ATOM 2589 N N . LEU B 1 135 ? 0.943 -8.672 -16.375 1 96.31 135 LEU B N 1
ATOM 2590 C CA . LEU B 1 135 ? 2.32 -8.828 -16.828 1 96.31 135 LEU B CA 1
ATOM 2591 C C . LEU B 1 135 ? 2.502 -10.148 -17.562 1 96.31 135 LEU B C 1
ATOM 2593 O O . LEU B 1 135 ? 3.354 -10.258 -18.453 1 96.31 135 LEU B O 1
ATOM 2597 N N . MET B 1 136 ? 1.692 -11.094 -17.234 1 96.75 136 MET B N 1
ATOM 2598 C CA . MET B 1 136 ? 1.812 -12.43 -17.812 1 96.75 136 MET B CA 1
ATOM 2599 C C . MET B 1 136 ? 0.818 -12.617 -18.953 1 96.75 136 MET B C 1
ATOM 2601 O O . MET B 1 136 ? 0.572 -13.742 -19.391 1 96.75 136 MET B O 1
ATOM 2605 N N . GLY B 1 137 ? 0.143 -11.547 -19.344 1 96 137 GLY B N 1
ATOM 2606 C CA . GLY B 1 137 ? -0.813 -11.625 -20.438 1 96 137 GLY B CA 1
ATOM 2607 C C . GLY B 1 137 ? -2.213 -11.992 -19.984 1 96 137 GLY B C 1
ATOM 2608 O O . GLY B 1 137 ? -2.98 -12.594 -20.75 1 96 137 GLY B O 1
ATOM 2609 N N . SER B 1 138 ? -2.555 -11.867 -18.734 1 96.94 138 SER B N 1
ATOM 2610 C CA . SER B 1 138 ? -3.873 -12.031 -18.141 1 96.94 138 SER B CA 1
ATOM 2611 C C . SER B 1 138 ? -4.402 -13.445 -18.344 1 96.94 138 SER B C 1
ATOM 2613 O O . SER B 1 138 ? -5.539 -13.633 -18.781 1 96.94 138 SER B O 1
ATOM 2615 N N . PRO B 1 139 ? -3.645 -14.469 -18.031 1 96.62 139 PRO B N 1
ATOM 2616 C CA . PRO B 1 139 ? -4.094 -15.844 -18.234 1 96.62 139 PRO B CA 1
ATOM 2617 C C . PRO B 1 139 ? -5.305 -16.219 -17.375 1 96.62 139 PRO B C 1
ATOM 2619 O O . PRO B 1 139 ? -6.051 -17.141 -17.719 1 96.62 139 PRO B O 1
ATOM 2622 N N . ASN B 1 140 ? -5.574 -15.469 -16.328 1 97.44 140 ASN B N 1
ATOM 2623 C CA . ASN B 1 140 ? -6.625 -15.844 -15.383 1 97.44 140 ASN B CA 1
ATOM 2624 C C . ASN B 1 140 ? -7.867 -14.977 -15.547 1 97.44 140 ASN B C 1
ATOM 2626 O O . ASN B 1 140 ? -8.914 -15.266 -14.961 1 97.44 140 ASN B O 1
ATOM 2630 N N . LEU B 1 141 ? -7.777 -13.945 -16.25 1 96.31 141 LEU B N 1
ATOM 2631 C CA . LEU B 1 141 ? -8.883 -13.008 -16.422 1 96.31 141 LEU B CA 1
ATOM 2632 C C . LEU B 1 141 ? -9.672 -13.336 -17.688 1 96.31 141 LEU B C 1
ATOM 2634 O O . LEU B 1 141 ? -9.086 -13.602 -18.75 1 96.31 141 LEU B O 1
ATOM 2638 N N . ASN B 1 142 ? -10.977 -13.383 -17.562 1 97.06 142 ASN B N 1
ATOM 2639 C CA . ASN B 1 142 ? -11.859 -13.531 -18.719 1 97.06 142 ASN B CA 1
ATOM 2640 C C . ASN B 1 142 ? -12.086 -12.203 -19.422 1 97.06 142 ASN B C 1
ATOM 2642 O O . ASN B 1 142 ? -13.023 -11.477 -19.109 1 97.06 142 ASN B O 1
ATOM 2646 N N . THR B 1 143 ? -11.297 -11.945 -20.438 1 94.19 143 THR B N 1
ATOM 2647 C CA . THR B 1 143 ? -11.344 -10.656 -21.125 1 94.19 143 THR B CA 1
ATOM 2648 C C . THR B 1 143 ? -12.195 -10.734 -22.375 1 94.19 143 THR B C 1
ATOM 2650 O O . THR B 1 143 ? -12.32 -9.75 -23.109 1 94.19 143 THR B O 1
ATOM 2653 N N . ASN B 1 144 ? -12.844 -11.836 -22.672 1 94.44 144 ASN B N 1
ATOM 2654 C CA . ASN B 1 144 ? -13.562 -12.039 -23.922 1 94.44 144 ASN B CA 1
ATOM 2655 C C . ASN B 1 144 ? -15.07 -11.891 -23.719 1 94.44 144 ASN B C 1
ATOM 2657 O O . ASN B 1 144 ? -15.828 -11.891 -24.703 1 94.44 144 ASN B O 1
ATOM 2661 N N . ASN B 1 145 ? -15.492 -11.891 -22.594 1 95.75 145 ASN B N 1
ATOM 2662 C CA . ASN B 1 145 ? -16.906 -11.742 -22.25 1 95.75 145 ASN B CA 1
ATOM 2663 C C . ASN B 1 145 ? -17.203 -10.344 -21.703 1 95.75 145 ASN B C 1
ATOM 2665 O O . ASN B 1 145 ? -16.594 -9.922 -20.719 1 95.75 145 ASN B O 1
ATOM 2669 N N . TRP B 1 146 ? -18.125 -9.641 -22.281 1 94.81 146 TRP B N 1
ATOM 2670 C CA . TRP B 1 146 ? -18.391 -8.25 -21.938 1 94.81 146 TRP B CA 1
ATOM 2671 C C . TRP B 1 146 ? -18.859 -8.117 -20.484 1 94.81 146 TRP B C 1
ATOM 2673 O O . TRP B 1 146 ? -18.516 -7.148 -19.812 1 94.81 146 TRP B O 1
ATOM 2683 N N . LEU B 1 147 ? -19.625 -9.016 -20 1 94.88 147 LEU B N 1
ATOM 2684 C CA . LEU B 1 147 ? -20.094 -8.969 -18.625 1 94.88 147 LEU B CA 1
ATOM 2685 C C . LEU B 1 147 ? -18.953 -9.141 -17.641 1 94.88 147 LEU B C 1
ATOM 2687 O O . LEU B 1 147 ? -18.797 -8.344 -16.719 1 94.88 147 LEU B O 1
ATOM 2691 N N . TYR B 1 148 ? -18.156 -10.148 -17.891 1 95.12 148 TYR B N 1
ATOM 2692 C CA . TYR B 1 148 ? -17.047 -10.445 -16.984 1 95.12 148 TYR B CA 1
ATOM 2693 C C . TYR B 1 148 ? -15.969 -9.375 -17.062 1 95.12 148 TYR B C 1
ATOM 2695 O O . TYR B 1 148 ? -15.516 -8.859 -16.047 1 95.12 148 TYR B O 1
ATOM 2703 N N . PHE B 1 149 ? -15.68 -9.023 -18.234 1 96 149 PHE B N 1
ATOM 2704 C CA . PHE B 1 149 ? -14.633 -8.031 -18.422 1 96 149 PHE B CA 1
ATOM 2705 C C . PHE B 1 149 ? -15.141 -6.637 -18.047 1 96 149 PHE B C 1
ATOM 2707 O O . PHE B 1 149 ? -14.531 -5.941 -17.234 1 96 149 PHE B O 1
ATOM 2714 N N . GLY B 1 150 ? -16.188 -6.207 -18.625 1 95 150 GLY B N 1
ATOM 2715 C CA . GLY B 1 150 ? -16.688 -4.852 -18.484 1 95 150 GLY B CA 1
ATOM 2716 C C . GLY B 1 150 ? -17.297 -4.566 -17.125 1 95 150 GLY B C 1
ATOM 2717 O O . GLY B 1 150 ? -16.922 -3.59 -16.469 1 95 150 GLY B O 1
ATOM 2718 N N . VAL B 1 151 ? -18.094 -5.367 -16.672 1 93.88 151 VAL B N 1
ATOM 2719 C CA . VAL B 1 151 ? -18.828 -5.086 -15.453 1 93.88 151 VAL B CA 1
ATOM 2720 C C . VAL B 1 151 ? -18.047 -5.578 -14.242 1 93.88 151 VAL B C 1
ATOM 2722 O O . VAL B 1 151 ? -17.719 -4.797 -13.344 1 93.88 151 VAL B O 1
ATOM 2725 N N . TYR B 1 152 ? -17.656 -6.828 -14.273 1 93.56 152 TYR B N 1
ATOM 2726 C CA . TYR B 1 152 ? -17.031 -7.41 -13.086 1 93.56 152 TYR B CA 1
ATOM 2727 C C . TYR B 1 152 ? -15.617 -6.879 -12.898 1 93.56 152 TYR B C 1
ATOM 2729 O O . TYR B 1 152 ? -15.258 -6.441 -11.805 1 93.56 152 TYR B O 1
ATOM 2737 N N . LEU B 1 153 ? -14.891 -6.836 -13.961 1 95.81 153 LEU B N 1
ATOM 2738 C CA . LEU B 1 153 ? -13.477 -6.5 -13.82 1 95.81 153 LEU B CA 1
ATOM 2739 C C . LEU B 1 153 ? -13.266 -4.992 -13.906 1 95.81 153 LEU B C 1
ATOM 2741 O O . LEU B 1 153 ? -12.484 -4.422 -13.141 1 95.81 153 LEU B O 1
ATOM 2745 N N . ILE B 1 154 ? -13.953 -4.332 -14.734 1 95.5 154 ILE B N 1
ATOM 2746 C CA . ILE B 1 154 ? -13.68 -2.912 -14.93 1 95.5 154 ILE B CA 1
ATOM 2747 C C . ILE B 1 154 ? -14.594 -2.082 -14.023 1 95.5 154 ILE B C 1
ATOM 2749 O O . ILE B 1 154 ? -14.109 -1.357 -13.148 1 95.5 154 ILE B O 1
ATOM 2753 N N . PHE B 1 155 ? -15.859 -2.219 -14.164 1 93.44 155 PHE B N 1
ATOM 2754 C CA . PHE B 1 155 ? -16.797 -1.349 -13.461 1 93.44 155 PHE B CA 1
ATOM 2755 C C . PHE B 1 155 ? -16.672 -1.518 -11.953 1 93.44 155 PHE B C 1
ATOM 2757 O O . PHE B 1 155 ? -16.469 -0.541 -11.227 1 93.44 155 PHE B O 1
ATOM 2764 N N . PHE B 1 156 ? -16.734 -2.652 -11.43 1 90.5 156 PHE B N 1
ATOM 2765 C CA . PHE B 1 156 ? -16.703 -2.889 -9.992 1 90.5 156 PHE B CA 1
ATOM 2766 C C . PHE B 1 156 ? -15.367 -2.471 -9.406 1 90.5 156 PHE B C 1
ATOM 2768 O O . PHE B 1 156 ? -15.305 -1.96 -8.281 1 90.5 156 PHE B O 1
ATOM 2775 N N . ASN B 1 157 ? -14.359 -2.666 -10.141 1 94.06 157 ASN B N 1
ATOM 2776 C CA . ASN B 1 157 ? -13.047 -2.344 -9.602 1 94.06 157 ASN B CA 1
ATOM 2777 C C . ASN B 1 157 ? -12.711 -0.866 -9.781 1 94.06 157 ASN B C 1
ATOM 2779 O O . ASN B 1 157 ? -11.914 -0.31 -9.023 1 94.06 157 ASN B O 1
ATOM 2783 N N . SER B 1 158 ? -13.312 -0.233 -10.695 1 95.69 158 SER B N 1
ATOM 2784 C CA . SER B 1 158 ? -13.07 1.192 -10.898 1 95.69 158 SER B CA 1
ATOM 2785 C C . SER B 1 158 ? -13.578 2.01 -9.711 1 95.69 158 SER B C 1
ATOM 2787 O O . SER B 1 158 ? -13 3.041 -9.367 1 95.69 158 SER B O 1
ATOM 2789 N N . VAL B 1 159 ? -14.609 1.543 -9.078 1 93.88 159 VAL B N 1
ATOM 2790 C CA . VAL B 1 159 ? -15.148 2.207 -7.895 1 93.88 159 VAL B CA 1
ATOM 2791 C C . VAL B 1 159 ? -14.117 2.18 -6.77 1 93.88 159 VAL B C 1
ATOM 2793 O O . VAL B 1 159 ? -13.953 3.16 -6.043 1 93.88 159 VAL B O 1
ATOM 2796 N N . TRP B 1 160 ? -13.375 1.104 -6.734 1 95.88 160 TRP B N 1
ATOM 2797 C CA . TRP B 1 160 ? -12.375 0.915 -5.688 1 95.88 160 TRP B CA 1
ATOM 2798 C C . TRP B 1 160 ? -11.109 1.716 -5.988 1 95.88 160 TRP B C 1
ATOM 2800 O O . TRP B 1 160 ? -10.195 1.771 -5.168 1 95.88 160 TRP B O 1
ATOM 2810 N N . VAL B 1 161 ? -11.047 2.311 -7.055 1 97.56 161 VAL B N 1
ATOM 2811 C CA . VAL B 1 161 ? -9.945 3.203 -7.402 1 97.56 161 VAL B CA 1
ATOM 2812 C C . VAL B 1 161 ? -10.391 4.656 -7.25 1 97.56 161 VAL B C 1
ATOM 2814 O O . VAL B 1 161 ? -9.672 5.473 -6.668 1 97.56 161 VAL B O 1
ATOM 2817 N N . LEU B 1 162 ? -11.578 4.891 -7.707 1 97.81 162 LEU B N 1
ATOM 2818 C CA . LEU B 1 162 ? -12.094 6.254 -7.746 1 97.81 162 LEU B CA 1
ATOM 2819 C C . LEU B 1 162 ? -12.32 6.793 -6.34 1 97.81 162 LEU B C 1
ATOM 2821 O O . LEU B 1 162 ? -11.922 7.922 -6.031 1 97.81 162 LEU B O 1
ATOM 2825 N N . MET B 1 163 ? -12.922 6.031 -5.512 1 98.06 163 MET B N 1
ATOM 2826 C CA . MET B 1 163 ? -13.305 6.527 -4.191 1 98.06 163 MET B CA 1
ATOM 2827 C C . MET B 1 163 ? -12.07 6.812 -3.34 1 98.06 163 MET B C 1
ATOM 2829 O O . MET B 1 163 ? -11.938 7.902 -2.781 1 98.06 163 MET B O 1
ATOM 2833 N N . PRO B 1 164 ? -11.156 5.902 -3.254 1 98.62 164 PRO B N 1
ATOM 2834 C CA . PRO B 1 164 ? -9.93 6.258 -2.535 1 98.62 164 PRO B CA 1
ATOM 2835 C C . PRO B 1 164 ? -9.211 7.461 -3.145 1 98.62 164 PRO B C 1
ATOM 2837 O O . PRO B 1 164 ? -8.625 8.266 -2.42 1 98.62 164 PRO B O 1
ATOM 2840 N N . GLY B 1 165 ? -9.203 7.559 -4.441 1 98.56 165 GLY B N 1
ATOM 2841 C CA . GLY B 1 165 ? -8.617 8.727 -5.082 1 98.56 165 GLY B CA 1
ATOM 2842 C C . GLY B 1 165 ? -9.258 10.031 -4.641 1 98.56 165 GLY B C 1
ATOM 2843 O O . GLY B 1 165 ? -8.555 11 -4.336 1 98.56 165 GLY B O 1
ATOM 2844 N N . LEU B 1 166 ? -10.562 10.047 -4.602 1 98.44 166 LEU B N 1
ATOM 2845 C CA . LEU B 1 166 ? -11.305 11.227 -4.168 1 98.44 166 LEU B CA 1
ATOM 2846 C C . LEU B 1 166 ? -11.016 11.539 -2.703 1 98.44 166 LEU B C 1
ATOM 2848 O O . LEU B 1 166 ? -10.875 12.711 -2.328 1 98.44 166 LEU B O 1
ATOM 2852 N N . LEU B 1 167 ? -10.922 10.547 -1.93 1 98.75 167 LEU B N 1
ATOM 2853 C CA . LEU B 1 167 ? -10.672 10.742 -0.507 1 98.75 167 LEU B CA 1
ATOM 2854 C C . LEU B 1 167 ? -9.25 11.25 -0.273 1 98.75 167 LEU B C 1
ATOM 2856 O O . LEU B 1 167 ? -9.008 12.031 0.646 1 98.75 167 LEU B O 1
ATOM 2860 N N . LEU B 1 168 ? -8.305 10.758 -1.039 1 98.81 168 LEU B N 1
ATOM 2861 C CA . LEU B 1 168 ? -6.953 11.305 -0.964 1 98.81 168 LEU B CA 1
ATOM 2862 C C . LEU B 1 168 ? -6.938 12.781 -1.326 1 98.81 168 LEU B C 1
ATOM 2864 O O . LEU B 1 168 ? -6.242 13.578 -0.687 1 98.81 168 LEU B O 1
ATOM 2868 N N . TRP B 1 169 ? -7.695 13.086 -2.324 1 98.44 169 TRP B N 1
ATOM 2869 C CA . TRP B 1 169 ? -7.809 14.492 -2.709 1 98.44 169 TRP B CA 1
ATOM 2870 C C . TRP B 1 169 ? -8.391 15.32 -1.57 1 98.44 169 TRP B C 1
ATOM 2872 O O . TRP B 1 169 ? -7.926 16.438 -1.302 1 98.44 169 TRP B O 1
ATOM 2882 N N . GLN B 1 170 ? -9.375 14.852 -0.959 1 98.19 170 GLN B N 1
ATOM 2883 C CA . GLN B 1 170 ? -9.961 15.547 0.181 1 98.19 170 GLN B CA 1
ATOM 2884 C C . GLN B 1 170 ? -8.93 15.766 1.283 1 98.19 170 GLN B C 1
ATOM 2886 O O . GLN B 1 170 ? -8.859 16.844 1.873 1 98.19 170 GLN B O 1
ATOM 2891 N N . SER B 1 171 ? -8.164 14.703 1.557 1 98.25 171 SER B N 1
ATOM 2892 C CA . SER B 1 171 ? -7.141 14.82 2.588 1 98.25 171 SER B CA 1
ATOM 2893 C C . SER B 1 171 ? -6.082 15.852 2.197 1 98.25 171 SER B C 1
ATOM 2895 O O . SER B 1 171 ? -5.586 16.594 3.047 1 98.25 171 SER B O 1
ATOM 2897 N N . TRP B 1 172 ? -5.727 15.836 0.971 1 98.06 172 TRP B N 1
ATOM 2898 C CA . TRP B 1 172 ? -4.773 16.828 0.47 1 98.06 172 TRP B CA 1
ATOM 2899 C C . TRP B 1 172 ? -5.27 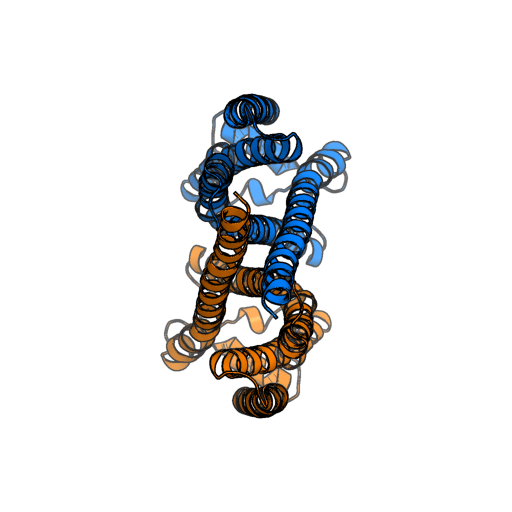18.234 0.736 1 98.06 172 TRP B C 1
ATOM 2901 O O . TRP B 1 172 ? -4.527 19.078 1.267 1 98.06 172 TRP B O 1
ATOM 2911 N N . VAL B 1 173 ? -6.461 18.547 0.429 1 97.44 173 VAL B N 1
ATOM 2912 C CA . VAL B 1 173 ? -7.062 19.859 0.57 1 97.44 173 VAL B CA 1
ATOM 2913 C C . VAL B 1 173 ? -7.156 20.234 2.049 1 97.44 173 VAL B C 1
ATOM 2915 O O . VAL B 1 173 ? -6.82 21.359 2.438 1 97.44 173 VAL B O 1
ATOM 2918 N N . GLU B 1 174 ? -7.578 19.328 2.84 1 95.62 174 GLU B N 1
ATOM 2919 C CA . GLU B 1 174 ? -7.773 19.625 4.258 1 95.62 174 GLU B CA 1
ATOM 2920 C C . GLU B 1 174 ? -6.441 19.859 4.961 1 95.62 174 GLU B C 1
ATOM 2922 O O . GLU B 1 174 ? -6.348 20.719 5.848 1 95.62 174 GLU B O 1
ATOM 2927 N N . LEU B 1 175 ? -5.457 19.125 4.602 1 95.81 175 LEU B N 1
ATOM 2928 C CA . LEU B 1 175 ? -4.141 19.344 5.191 1 95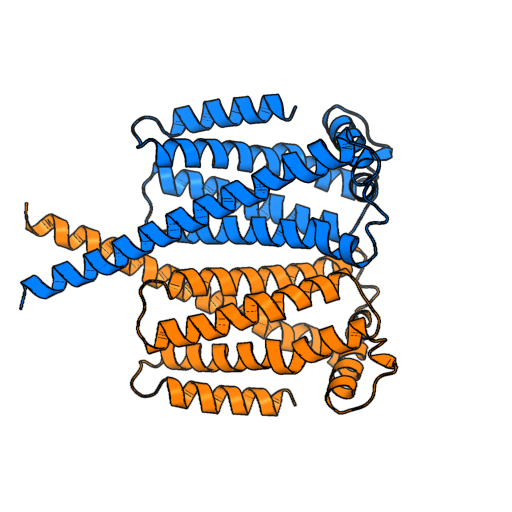.81 175 LEU B CA 1
ATOM 2929 C C . LEU B 1 175 ? -3.574 20.688 4.781 1 95.81 175 LEU B C 1
ATOM 2931 O O . LEU B 1 175 ? -2.881 21.344 5.566 1 95.81 175 LEU B O 1
ATOM 2935 N N . LYS B 1 176 ? -3.811 21.047 3.58 1 96.44 176 LYS B N 1
ATOM 2936 C CA . LYS B 1 176 ? -3.412 22.375 3.121 1 96.44 176 LYS B CA 1
ATOM 2937 C C . LYS B 1 176 ? -4.059 23.469 3.969 1 96.44 176 LYS B C 1
ATOM 2939 O O . LYS B 1 176 ? -3.383 24.391 4.418 1 96.44 176 LYS B O 1
ATOM 2944 N N . LYS B 1 177 ? -5.301 23.312 4.227 1 94.25 177 LYS B N 1
ATOM 2945 C CA . LYS B 1 177 ? -6.023 24.266 5.055 1 94.25 177 LYS B CA 1
ATOM 2946 C C . LYS B 1 177 ? -5.441 24.328 6.465 1 94.25 177 LYS B C 1
ATOM 2948 O O . LYS B 1 177 ? -5.242 25.406 7.016 1 94.25 177 LYS B O 1
ATOM 2953 N N . MET B 1 178 ? -5.262 23.25 7.023 1 91.5 178 MET B N 1
ATOM 2954 C CA . MET B 1 178 ? -4.727 23.156 8.375 1 91.5 178 MET B CA 1
ATOM 2955 C C . MET B 1 178 ? -3.359 23.828 8.461 1 91.5 178 MET B C 1
ATOM 2957 O O . MET B 1 178 ? -3.057 24.516 9.445 1 91.5 178 MET B O 1
ATOM 2961 N N . TYR B 1 179 ? -2.557 23.562 7.441 1 90.81 179 TYR B N 1
ATOM 2962 C CA . TYR B 1 179 ? -1.203 24.109 7.398 1 90.81 179 TYR B CA 1
ATOM 2963 C C . TYR B 1 179 ? -1.229 25.625 7.379 1 90.81 179 TYR B C 1
ATOM 2965 O O . TYR B 1 179 ? -0.488 26.281 8.117 1 90.81 179 TYR B O 1
ATOM 2973 N N . TYR B 1 180 ? -2.072 26.281 6.672 1 90.38 180 TYR B N 1
ATOM 2974 C CA . TYR B 1 180 ? -2.084 27.734 6.496 1 90.38 180 TYR B CA 1
ATOM 2975 C C . TYR B 1 180 ? -2.895 28.406 7.598 1 90.38 180 TYR B C 1
ATOM 2977 O O . TYR B 1 180 ? -2.756 29.609 7.828 1 90.38 180 TYR B O 1
ATOM 2985 N N . ARG B 1 181 ? -3.764 27.766 8.219 1 84.12 181 ARG B N 1
ATOM 2986 C CA . ARG B 1 181 ? -4.441 28.328 9.383 1 84.12 181 ARG B CA 1
ATOM 2987 C C . ARG B 1 181 ? -3.457 28.547 10.531 1 84.12 181 ARG B C 1
ATOM 2989 O O . ARG B 1 181 ? -3.582 29.516 11.281 1 84.12 181 ARG B O 1
ATOM 2996 N N . GLY B 1 182 ? -2.572 27.625 10.695 1 69.56 182 GLY B N 1
ATOM 2997 C CA . GLY B 1 182 ? -1.571 27.781 11.742 1 69.56 182 GLY B CA 1
ATOM 2998 C C . GLY B 1 182 ? -0.594 28.906 11.477 1 69.56 182 GLY B C 1
ATOM 2999 O O . GLY B 1 182 ? -0.124 29.562 12.406 1 69.56 182 GLY B O 1
ATOM 3000 N N . THR B 1 183 ? -0.271 29.203 10.266 1 67.5 183 THR B N 1
ATOM 3001 C CA . THR B 1 183 ? 0.696 30.234 9.914 1 67.5 183 THR B CA 1
ATOM 3002 C C . THR B 1 183 ? 0.058 31.625 9.984 1 67.5 183 THR B C 1
ATOM 3004 O O . THR B 1 183 ? 0.738 32.625 10.266 1 67.5 183 THR B O 1
ATOM 3007 N N . SER B 1 184 ? -1.224 31.766 9.742 1 60.28 184 SER B N 1
ATOM 3008 C CA . SER B 1 184 ? -1.894 33.062 9.828 1 60.28 184 SER B CA 1
ATOM 3009 C C . SER B 1 184 ? -2.043 33.5 11.273 1 60.28 184 SER B C 1
ATOM 3011 O O . SER B 1 184 ? -2.014 34.719 11.562 1 60.28 184 SER B O 1
ATOM 3013 N N . SER B 1 185 ? -2.283 32.656 12.141 1 53.5 185 SER B N 1
ATOM 3014 C CA . SER B 1 185 ? -2.451 33.062 13.531 1 53.5 185 SER B CA 1
ATOM 3015 C C . SER B 1 185 ? -1.134 33.531 14.125 1 53.5 185 SER B C 1
ATOM 3017 O O . SER B 1 185 ? -1.125 34.25 15.141 1 53.5 185 SER B O 1
ATOM 3019 N N . GLY B 1 186 ? -0.032 33.094 13.68 1 50.09 186 GLY B N 1
ATOM 3020 C CA . GLY B 1 186 ? 1.238 33.562 14.195 1 50.09 186 GLY B CA 1
ATOM 3021 C C . GLY B 1 186 ? 1.583 34.969 13.711 1 50.09 186 GLY B C 1
ATOM 3022 O O . GLY B 1 186 ? 2.469 35.625 14.266 1 50.09 186 GLY B O 1
ATOM 3023 N N . LYS B 1 187 ? 1.106 35.5 12.602 1 51.75 187 LYS B N 1
ATOM 3024 C CA . LYS B 1 187 ? 1.446 36.844 12.172 1 51.75 187 LYS B CA 1
ATOM 3025 C C . LYS B 1 187 ? 0.71 37.875 13.008 1 51.75 187 LYS B C 1
ATOM 3027 O O . LYS B 1 187 ? 1.065 39.062 12.992 1 51.75 187 LYS B O 1
ATOM 3032 N N . LYS B 1 188 ? -0.269 37.625 13.758 1 47.12 188 LYS B N 1
ATOM 3033 C CA . LYS B 1 188 ? -0.921 38.75 14.43 1 47.12 188 LYS B CA 1
ATOM 3034 C C . LYS B 1 188 ? -0.161 39.125 15.695 1 47.12 188 LYS B C 1
ATOM 3036 O O . LYS B 1 188 ? -0.506 40.125 16.344 1 47.12 188 LYS B O 1
ATOM 3041 N N . PHE B 1 189 ? 0.721 38.344 16.125 1 43.34 189 PHE B N 1
ATOM 3042 C CA . PHE B 1 189 ? 1.348 38.844 17.344 1 43.34 189 PHE B CA 1
ATOM 3043 C C . PHE B 1 189 ? 2.67 39.531 17.031 1 43.34 189 PHE B C 1
ATOM 3045 O O . PHE B 1 189 ? 3.387 39.969 17.938 1 43.34 189 PHE B O 1
ATOM 3052 N N . GLN B 1 190 ? 2.938 39.594 15.695 1 34.5 190 GLN B N 1
ATOM 3053 C CA . GLN B 1 190 ? 4.016 40.562 15.555 1 34.5 190 GLN B CA 1
ATOM 3054 C C . GLN B 1 190 ? 3.471 41.906 15.156 1 34.5 190 GLN B C 1
ATOM 3056 O O . GLN B 1 190 ? 2.508 42 14.391 1 34.5 190 GLN B O 1
#

pLDDT: mean 93.89, std 9.9, range [34.5, 98.94]

InterPro domains:
  IPR007905 Emopamil-binding protein [PTHR14207] (2-180)
  IPR033118 EXPERA domain [PF05241] (61-171)
  IPR033118 EXPERA domain [PS51751] (23-168)

Foldseek 3Di:
DLVVLLVVLLVQLCVLCVPHDPVSSVLSSVLSSLLCCLCVQLVVLLVCQVVAFLLPDDDDNSVVLVVLCVFFVCSGHPDPLLSVLSVCCNPPLSVLSVVLSVCSSVVHPCNLVSLLVNLVSLQVSLCSVPVVCVVVVNPGGDCPDCCSNPVSPPVVVVCSNVSSVVSNVVSVVVVVVVVVVVVVVVVVVD/DLVVLLVVLLVQLCVLCPPHDPVSSVLSSVLSSLLCCLCVQLVVLLVCQVVAFLLPDDDDNSVVLVVLCVFFVCSGHPDPLLSVLSVCCNPPLSVLSVVLSVCSSVVNPCNLVSLLVNLVSLQVSLCSVPVVCVVVVNPGGDCPDCCSNPVSPPVVVVCSNVSSVVSNVVSVVVVVVVVVVVVVVVVVVD

Nearest PDB structures (foldseek):
  8w0r-assembly1_A  TM=9.096E-01  e=7.916E-09  Homo sapiens
  6oht-assembly1_A  TM=9.085E-01  e=1.008E-07  Homo sapiens
  8w0r-assembly1_A  TM=9.098E-01  e=8.041E-09  Homo sapiens
  6oht-assembly1_A  TM=9.086E-01  e=1.297E-07  Homo sapiens
  2z0n-assembly1_A-2  TM=2.554E-01  e=9.423E+00  Homo sapiens

Sequence (380 aa):
MCAALLLAGCALGLRLGRGRGPADRGVLVWLCYDALVHFALEGPFVYLSFVGNIADSEGLIASLWKEYGKADARWLYFDPTIVSLEILTVVLDGSLALVLIYAIVKEKYYRHFLQITLCVCELYGGWMTFFPDWLMGSPNLNTNNWLYFGVYLIFFNSVWVLMPGLLLWQSWVELKKMYYRGTSSGKKFQMCAALLLAGCALGLRLGRGRGPADRGVLVWLCYDALVHFALEGPFVYLSFVGNIADSEGLIASLWKEYGKADARWLYFDPTIVSLEILTVVLDGSLALVLIYAIVKEKYYRHFLQITLCVCELYGGWMTFFPDWLMGSPNLNTNNWLYFGVYLIFFNSVWVLMPGLLLWQSWVELKKMYYRGTSSGKKFQ

Solvent-accessible surface area (backbone atoms only — not comparable to full-atom values): 19111 Å² total; per-residue (Å²): 105,70,65,56,43,47,52,51,9,42,54,52,8,52,62,65,23,62,94,52,54,69,68,57,22,52,51,34,19,50,37,39,26,48,28,45,45,21,50,71,48,43,34,52,49,52,54,41,45,74,78,45,42,35,74,77,47,76,59,72,67,30,51,51,40,46,57,49,16,66,25,33,43,58,61,25,42,83,33,47,63,60,50,44,49,42,49,46,38,29,59,50,42,20,48,46,32,53,54,32,49,50,22,58,71,66,67,42,69,57,27,55,63,44,48,42,49,41,28,48,50,47,43,51,47,53,48,65,66,45,44,28,41,52,75,68,69,33,83,50,47,34,77,84,42,66,61,33,28,48,44,58,56,41,50,60,46,46,53,56,46,48,52,34,50,54,51,42,50,50,42,52,53,52,43,44,50,43,49,53,50,40,56,56,60,61,55,70,79,102,106,70,62,57,43,46,52,51,9,42,55,51,8,50,62,66,24,64,93,52,55,70,69,59,22,53,50,35,19,49,37,38,27,49,28,45,45,20,50,70,48,43,35,53,51,52,53,41,44,74,77,44,41,34,72,76,46,76,59,72,68,30,49,51,40,46,58,51,16,66,25,32,42,58,61,24,44,82,34,49,63,59,48,46,51,42,51,46,38,29,59,50,43,22,48,46,31,53,54,32,50,50,21,59,70,66,66,42,68,56,29,54,63,45,47,43,50,41,29,48,51,45,44,50,48,52,48,66,66,43,43,29,42,53,74,69,68,34,84,51,46,36,76,84,41,65,62,33,30,49,44,58,55,42,52,59,45,46,52,58,46,50,52,35,50,52,51,42,50,50,40,52,54,51,44,44,50,44,50,52,49,42,56,57,62,60,56,70,79,103

Secondary structure (DSSP, 8-state):
-HHHHHHHHHHHHHHHTTTS-HHHHHHHHHHHHHHHIIIIIIHHHHHHHHHS-GGG--SHHHHHHHHHHTTBGGGTS--HHHHHHHHHIIIIIHHHHHHHHHHHHTT-TTHHHHHHHHHHHHHHHHHHHHHHHHHTT-TTB--SSHIIIIIIIIIHHHHHHHHHHHHHHHHHHHHHHHHHHHHHHHHTT-/-HHHHHHHHHHHHHHHTTTS-HHHHHHHHHHHHHHHIIIIIIHHHHHHHHHS-GGG--SHHHHHHHHHHTTBGGGTS--HHHHHHHHHIIIIIHHHHHHHHHHHHTT-TTHHHHHHHHHHHHHHHHHHHHHHHHHTT-TTB--SSHIIIIIIIIIHHHHHHHHHHHHHHHHHHHHHHHHHHHHHHHHTT-